Protein AF-A0A8B9QVB5-F1 (afdb_monomer)

Structure (mmCIF, N/CA/C/O backbone):
data_AF-A0A8B9QVB5-F1
#
_entry.id   AF-A0A8B9QVB5-F1
#
loop_
_atom_site.group_PDB
_atom_site.id
_atom_site.type_symbol
_atom_site.label_atom_id
_atom_site.label_alt_id
_atom_site.label_comp_id
_atom_site.label_asym_id
_atom_site.label_entity_id
_atom_site.label_seq_id
_atom_site.pdbx_PDB_ins_code
_atom_site.Cartn_x
_atom_site.Cartn_y
_atom_site.Cartn_z
_atom_site.occupancy
_atom_site.B_iso_or_equiv
_atom_site.auth_seq_id
_atom_site.auth_comp_id
_atom_site.auth_asym_id
_atom_site.auth_atom_id
_atom_site.pdbx_PDB_model_num
ATOM 1 N N . GLN A 1 1 ? -16.405 -8.572 -1.226 1.00 56.09 1 GLN A N 1
ATOM 2 C CA . GLN A 1 1 ? -15.810 -9.841 -0.743 1.00 56.09 1 GLN A CA 1
ATOM 3 C C . GLN A 1 1 ? -15.139 -10.504 -1.938 1.00 56.09 1 GLN A C 1
ATOM 5 O O . GLN A 1 1 ? -15.811 -10.657 -2.944 1.00 56.09 1 GLN A O 1
ATOM 10 N N . HIS A 1 2 ? -13.852 -10.847 -1.862 1.00 64.50 2 HIS A N 1
ATOM 11 C CA . HIS A 1 2 ? -13.110 -11.462 -2.973 1.00 64.50 2 HIS A CA 1
ATOM 12 C C . HIS A 1 2 ? -12.619 -12.854 -2.562 1.00 64.50 2 HIS A C 1
ATOM 14 O O . HIS A 1 2 ? -12.261 -13.045 -1.402 1.00 64.50 2 HIS A O 1
ATOM 20 N N . GLY A 1 3 ? -12.625 -13.819 -3.488 1.00 71.44 3 GLY A N 1
ATOM 21 C CA . GLY A 1 3 ? -11.968 -15.120 -3.301 1.00 71.44 3 GLY A CA 1
ATOM 22 C C . GLY A 1 3 ? -12.488 -15.985 -2.145 1.00 71.44 3 GLY A C 1
ATOM 23 O O . GLY A 1 3 ? -11.741 -16.817 -1.635 1.00 71.44 3 GLY A O 1
ATOM 24 N N . ARG A 1 4 ? -13.740 -15.806 -1.689 1.00 73.38 4 ARG A N 1
ATOM 25 C CA . ARG A 1 4 ? -14.297 -16.670 -0.635 1.00 73.38 4 ARG A CA 1
ATOM 26 C C . ARG A 1 4 ? -14.416 -18.101 -1.151 1.00 73.38 4 ARG A C 1
ATOM 28 O O . ARG A 1 4 ? -15.305 -18.404 -1.944 1.00 73.38 4 ARG A O 1
ATOM 35 N N . LEU A 1 5 ? -13.549 -18.978 -0.650 1.00 71.25 5 LEU A N 1
ATOM 36 C CA . LEU A 1 5 ? -13.678 -20.415 -0.847 1.00 71.25 5 LEU A CA 1
ATOM 37 C C . LEU A 1 5 ? -15.050 -20.880 -0.349 1.00 71.25 5 LEU A C 1
ATOM 39 O O . LEU A 1 5 ? -15.460 -20.565 0.774 1.00 71.25 5 LEU A O 1
ATOM 43 N N . LYS A 1 6 ? -15.743 -21.666 -1.178 1.00 76.38 6 LYS A N 1
ATOM 44 C CA . LYS A 1 6 ? -16.892 -22.460 -0.738 1.00 76.38 6 LYS A CA 1
ATOM 45 C C . LYS A 1 6 ? -16.372 -23.540 0.206 1.00 76.38 6 LYS A C 1
ATOM 47 O O . LYS A 1 6 ? -15.942 -24.603 -0.223 1.00 76.38 6 LYS A O 1
ATOM 52 N N . LEU A 1 7 ? -16.350 -23.226 1.495 1.00 75.88 7 LEU A N 1
ATOM 53 C CA . LEU A 1 7 ? -15.941 -24.157 2.538 1.00 75.88 7 LEU A CA 1
ATOM 54 C C . LEU A 1 7 ? -17.158 -24.894 3.089 1.00 75.88 7 LEU A C 1
ATOM 56 O O . LEU A 1 7 ? -18.258 -24.340 3.159 1.00 75.88 7 LEU A O 1
ATOM 60 N N . ARG A 1 8 ? -16.933 -26.138 3.526 1.00 73.50 8 ARG A N 1
ATOM 61 C CA . ARG A 1 8 ? -17.907 -26.873 4.337 1.00 73.50 8 ARG A CA 1
ATOM 62 C C . ARG A 1 8 ? -18.222 -26.078 5.613 1.00 73.50 8 ARG A C 1
ATOM 64 O O . ARG A 1 8 ? -17.371 -25.306 6.075 1.00 73.50 8 ARG A O 1
ATOM 71 N N . PRO A 1 9 ? -19.430 -26.237 6.181 1.00 78.06 9 PRO A N 1
ATOM 72 C CA . PRO A 1 9 ? -19.800 -25.545 7.404 1.00 78.06 9 PRO A CA 1
ATOM 73 C C . PRO A 1 9 ? -18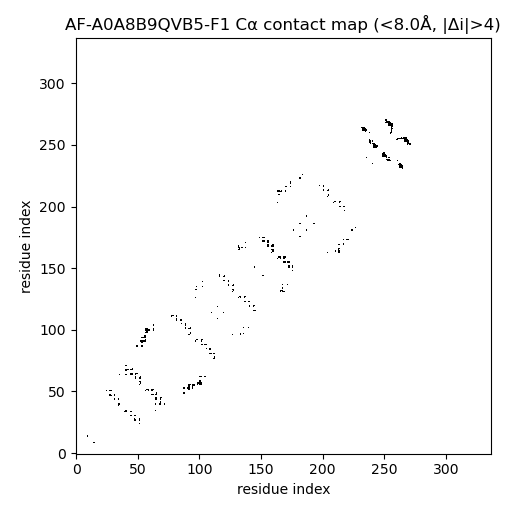.751 -25.795 8.499 1.00 78.06 9 PRO A C 1
ATOM 75 O O . PRO A 1 9 ? -18.326 -26.933 8.668 1.00 78.06 9 PRO A O 1
ATOM 78 N N . PRO A 1 10 ? -18.316 -24.756 9.230 1.00 78.31 10 PRO A N 1
ATOM 79 C CA . PRO A 1 10 ? -17.301 -24.903 10.269 1.00 78.31 10 PRO A CA 1
ATOM 80 C C . PRO A 1 10 ? -17.785 -25.830 11.391 1.00 78.31 10 PRO A C 1
ATOM 82 O O . PRO A 1 10 ? -18.970 -25.800 11.740 1.00 78.31 10 PRO A O 1
ATOM 85 N N . ASP A 1 11 ? -16.861 -26.585 11.988 1.00 85.19 11 ASP A N 1
ATOM 86 C CA . ASP A 1 11 ? -17.134 -27.451 13.143 1.00 85.19 11 ASP A CA 1
ATOM 87 C C . ASP A 1 11 ? -17.627 -26.645 14.357 1.00 85.19 11 ASP A C 1
ATOM 89 O O . ASP A 1 11 ? -17.367 -25.440 14.470 1.00 85.19 11 ASP A O 1
ATOM 93 N N . ALA A 1 12 ? -18.305 -27.311 15.299 1.00 85.75 12 ALA A N 1
ATOM 94 C CA . ALA A 1 12 ? -18.930 -26.679 16.466 1.00 85.75 12 ALA A CA 1
ATOM 95 C C . ALA A 1 12 ? -17.960 -25.794 17.276 1.00 85.75 12 ALA A C 1
ATOM 97 O O . ALA A 1 12 ? -18.307 -24.674 17.650 1.00 85.75 12 ALA A O 1
ATOM 98 N N . ALA A 1 13 ? -16.711 -26.236 17.463 1.00 85.94 13 ALA A N 1
ATOM 99 C CA . ALA A 1 13 ? -15.683 -25.455 18.152 1.00 85.94 13 ALA A CA 1
ATOM 100 C C . ALA A 1 13 ? -15.345 -24.141 17.417 1.00 85.94 13 ALA A C 1
ATOM 102 O O . ALA A 1 13 ? -15.280 -23.074 18.031 1.00 85.94 13 ALA A O 1
ATOM 103 N N . ARG A 1 14 ? -15.199 -24.187 16.084 1.00 85.62 14 ARG A N 1
ATOM 104 C CA . ARG A 1 14 ? -14.936 -22.997 15.254 1.00 85.62 14 ARG A CA 1
ATOM 105 C C . ARG A 1 14 ? -16.139 -22.054 15.216 1.00 85.62 14 ARG A C 1
ATOM 107 O O . ARG A 1 14 ? -15.945 -20.842 15.139 1.00 85.62 14 ARG A O 1
ATOM 114 N N . ARG A 1 15 ? -17.370 -22.578 15.272 1.00 86.44 15 ARG A N 1
ATOM 115 C CA . ARG A 1 15 ? -18.594 -21.763 15.403 1.00 86.44 15 ARG A CA 1
ATOM 116 C C . ARG A 1 15 ? -18.610 -21.009 16.725 1.00 86.44 15 ARG A C 1
ATOM 118 O O . ARG A 1 15 ? -18.668 -19.784 16.696 1.00 86.44 15 ARG A O 1
ATOM 125 N N . LYS A 1 16 ? -18.409 -21.712 17.843 1.00 90.25 16 LYS A N 1
ATOM 126 C CA . LYS A 1 16 ? -18.343 -21.108 19.181 1.00 90.25 16 LYS A CA 1
ATOM 127 C C . LYS A 1 16 ? -17.262 -20.023 19.271 1.00 90.25 16 LYS A C 1
ATOM 129 O O . LYS A 1 16 ? -17.504 -18.945 19.804 1.00 90.25 16 LYS A O 1
ATOM 134 N N . GLN A 1 17 ? -16.084 -20.258 18.683 1.00 88.38 17 GLN A N 1
ATOM 135 C CA . GLN A 1 17 ? -15.014 -19.253 18.633 1.00 88.38 17 GLN A CA 1
ATOM 136 C C . GLN A 1 17 ? -15.412 -18.009 17.817 1.00 88.38 17 GLN A C 1
ATOM 138 O O . GLN A 1 17 ? -15.117 -16.881 18.216 1.00 88.38 17 GLN A O 1
ATOM 143 N N . ARG A 1 18 ? -16.082 -18.192 16.671 1.00 88.75 18 ARG A N 1
ATOM 144 C CA . ARG A 1 18 ? -16.580 -17.080 15.842 1.00 88.75 18 ARG A CA 1
ATOM 145 C C . ARG A 1 18 ? -17.676 -16.291 16.551 1.00 88.75 18 ARG A C 1
ATOM 147 O O . ARG A 1 18 ? -17.669 -15.068 16.462 1.00 88.75 18 ARG A O 1
ATOM 154 N N . GLU A 1 19 ? -18.577 -16.971 17.251 1.00 91.81 19 GLU A N 1
ATOM 155 C CA . GLU A 1 19 ? -19.643 -16.356 18.045 1.00 91.81 19 GLU A CA 1
ATOM 156 C C . GLU A 1 19 ? -19.076 -15.523 19.192 1.00 91.81 19 GLU A C 1
ATOM 158 O O . GLU A 1 19 ? -19.460 -14.366 19.343 1.00 91.81 19 GLU A O 1
ATOM 163 N N . GLU A 1 20 ? -18.095 -16.044 19.933 1.00 91.12 20 GLU A N 1
ATOM 164 C CA . GLU A 1 20 ? -17.443 -15.284 21.003 1.00 91.12 20 GLU A CA 1
ATOM 165 C C . GLU A 1 20 ? -16.678 -14.070 20.451 1.00 91.12 20 GLU A 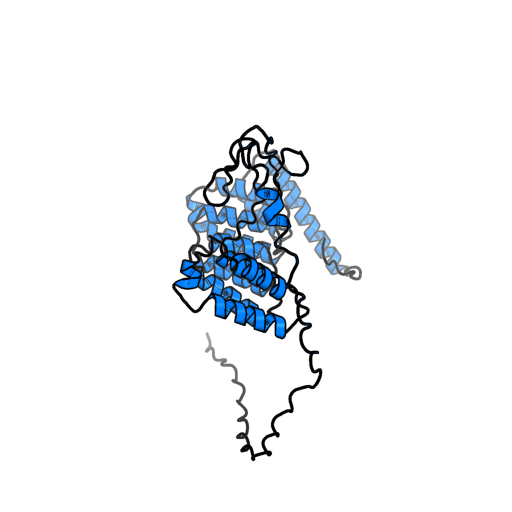C 1
ATOM 167 O O . GLU A 1 20 ? -16.775 -12.969 20.997 1.00 91.12 20 GLU A O 1
ATOM 172 N N . LYS A 1 21 ? -15.978 -14.221 19.315 1.00 89.62 21 LYS A N 1
ATOM 173 C CA . LYS A 1 21 ? -15.316 -13.091 18.642 1.00 89.62 21 LYS A CA 1
ATOM 174 C C . LYS A 1 21 ? -16.331 -12.036 18.187 1.00 89.62 21 LYS A C 1
ATOM 176 O O . LYS A 1 21 ? -16.088 -10.843 18.353 1.00 89.62 21 LYS A O 1
ATOM 181 N N . LEU A 1 22 ? -17.476 -12.465 17.652 1.00 92.06 22 LEU A N 1
ATOM 182 C CA . LEU A 1 22 ? -18.563 -11.578 17.239 1.00 92.06 22 LEU A CA 1
ATOM 183 C C . LEU A 1 22 ? -19.204 -10.869 18.436 1.00 92.06 22 LEU A C 1
ATOM 185 O O . LEU A 1 22 ? -19.503 -9.681 18.341 1.00 92.06 22 LEU A O 1
ATOM 189 N N . ARG A 1 23 ? -19.388 -11.564 19.563 1.00 94.06 23 ARG A N 1
ATOM 190 C CA . ARG A 1 23 ? -19.907 -10.982 20.805 1.00 94.06 23 ARG A CA 1
ATOM 191 C C . ARG A 1 23 ? -18.992 -9.863 21.293 1.00 94.06 23 ARG A C 1
ATOM 193 O O . ARG A 1 23 ? -19.464 -8.748 21.487 1.00 94.06 23 ARG A O 1
ATOM 200 N N . ARG A 1 24 ? -17.685 -10.128 21.404 1.00 91.94 24 ARG A N 1
ATOM 201 C CA . ARG A 1 24 ? -16.685 -9.117 21.798 1.00 91.94 24 ARG A CA 1
ATOM 202 C C . ARG A 1 24 ? -16.663 -7.931 20.840 1.00 91.94 24 ARG A C 1
ATOM 204 O O . ARG A 1 24 ? -16.680 -6.793 21.290 1.00 91.94 24 ARG A O 1
ATOM 211 N N . TYR A 1 25 ? -16.698 -8.193 19.533 1.00 93.88 25 TYR A N 1
ATOM 212 C CA . TYR A 1 25 ? -16.761 -7.145 18.514 1.00 93.88 25 TYR A CA 1
ATOM 213 C C . TYR A 1 25 ? -18.003 -6.257 18.676 1.00 93.88 25 TYR A C 1
ATOM 215 O O . TYR A 1 25 ? -17.896 -5.036 18.627 1.00 93.88 25 TYR A O 1
ATOM 223 N N . ARG A 1 26 ? -19.184 -6.856 18.888 1.00 94.69 26 ARG A N 1
ATOM 224 C CA . ARG A 1 26 ? -20.443 -6.118 19.076 1.00 94.69 26 ARG A CA 1
ATOM 225 C C . ARG A 1 26 ? -20.410 -5.244 20.323 1.00 94.69 26 ARG A C 1
ATOM 227 O O . ARG A 1 26 ? -20.809 -4.090 20.238 1.00 94.69 26 ARG A O 1
ATOM 234 N N . VAL A 1 27 ? -19.912 -5.782 21.437 1.00 95.88 27 VAL A N 1
ATOM 235 C CA . VAL A 1 27 ? -19.758 -5.025 22.687 1.00 95.88 27 VAL A CA 1
ATOM 236 C C . VAL A 1 27 ? -18.804 -3.850 22.475 1.00 95.88 27 VAL A C 1
ATOM 238 O O . VAL A 1 27 ? -19.196 -2.718 22.722 1.00 95.88 27 VAL A O 1
ATOM 241 N N . ALA A 1 28 ? -17.612 -4.086 21.918 1.00 95.50 28 ALA A N 1
ATOM 242 C CA . ALA A 1 28 ? -16.637 -3.025 21.662 1.00 95.50 28 ALA A CA 1
ATOM 243 C C . ALA A 1 28 ? -17.194 -1.925 20.741 1.00 95.50 28 ALA A C 1
ATOM 245 O O . ALA A 1 28 ? -17.046 -0.741 21.028 1.00 95.50 28 ALA A O 1
ATOM 246 N N . MET A 1 29 ? -17.883 -2.301 19.658 1.00 96.00 29 MET A N 1
ATOM 247 C CA . MET A 1 29 ? -18.512 -1.336 18.753 1.00 96.00 29 MET A CA 1
ATOM 248 C C . MET A 1 29 ? -19.632 -0.537 19.425 1.00 96.00 29 MET A C 1
ATOM 250 O O . MET A 1 29 ? -19.724 0.665 19.190 1.00 96.00 29 MET A O 1
ATOM 254 N N . ALA A 1 30 ? -20.467 -1.174 20.251 1.00 95.88 30 ALA A N 1
ATOM 255 C CA . ALA A 1 30 ? -21.523 -0.484 20.988 1.00 95.88 30 ALA A CA 1
ATOM 256 C C . ALA A 1 30 ? -20.933 0.543 21.966 1.00 95.88 30 ALA A C 1
ATOM 258 O O . ALA A 1 30 ? -21.335 1.704 21.938 1.00 95.88 30 ALA A O 1
ATOM 259 N N . THR A 1 31 ? -19.916 0.149 22.739 1.00 96.38 31 THR A N 1
ATOM 260 C CA . THR A 1 31 ? -19.204 1.050 23.657 1.00 96.38 31 THR A CA 1
ATOM 261 C C . THR A 1 31 ? -18.554 2.221 22.917 1.00 96.38 31 THR A C 1
ATOM 263 O O . THR A 1 31 ? -18.667 3.361 23.355 1.00 96.38 31 THR A O 1
ATOM 266 N N . LEU A 1 32 ? -17.923 1.977 21.762 1.00 96.62 32 LEU A N 1
ATOM 267 C CA . LEU A 1 32 ? -17.318 3.037 20.943 1.00 96.62 32 LEU A CA 1
ATOM 268 C C . LEU A 1 32 ? -18.347 4.043 20.410 1.00 96.62 32 LEU A C 1
ATOM 270 O O . LEU A 1 32 ? -18.060 5.238 20.343 1.00 96.62 32 LEU A O 1
ATOM 274 N N . ILE A 1 33 ? -19.530 3.577 20.004 1.00 94.81 33 ILE A N 1
ATOM 275 C CA . ILE A 1 33 ? -20.614 4.447 19.524 1.00 94.81 33 ILE A CA 1
ATOM 276 C C . ILE A 1 33 ? -21.161 5.302 20.669 1.00 94.81 33 ILE A C 1
ATOM 278 O O . ILE A 1 33 ? -21.368 6.500 20.477 1.00 94.81 33 ILE A O 1
ATOM 282 N N . ASP A 1 34 ? -21.351 4.708 21.844 1.00 96.00 34 ASP A N 1
ATOM 283 C CA . ASP A 1 34 ? -21.839 5.407 23.030 1.00 96.00 34 ASP A CA 1
ATOM 284 C C . ASP A 1 34 ? -20.843 6.470 23.523 1.00 96.00 34 ASP A C 1
ATOM 286 O O . ASP A 1 34 ? -21.195 7.647 23.623 1.00 96.00 34 ASP A O 1
ATOM 290 N N . LYS A 1 35 ? -19.562 6.107 23.693 1.00 95.31 35 LYS A N 1
ATOM 291 C CA . LYS A 1 35 ? -18.491 7.063 24.028 1.00 95.31 35 LYS A CA 1
ATOM 292 C C . LYS A 1 35 ? -18.398 8.203 23.019 1.00 95.31 35 LYS A C 1
ATOM 294 O O . LYS A 1 35 ? -18.297 9.367 23.401 1.00 95.31 35 LYS A O 1
ATOM 299 N N . ARG A 1 36 ? -18.509 7.899 21.718 1.00 94.00 36 ARG A N 1
ATOM 300 C CA . ARG A 1 36 ? -18.561 8.927 20.666 1.00 94.00 36 ARG A CA 1
ATOM 301 C C . ARG A 1 36 ? -19.741 9.882 20.865 1.00 94.00 36 ARG A C 1
ATOM 303 O O . ARG A 1 36 ? -19.563 11.076 20.641 1.00 94.00 36 ARG A O 1
ATOM 310 N N . GLY A 1 37 ? -20.918 9.369 21.226 1.00 92.69 37 GLY A N 1
ATOM 311 C CA . GLY A 1 37 ? -22.115 10.172 21.497 1.00 92.69 37 GLY A CA 1
ATOM 312 C C . GLY A 1 37 ? -21.954 11.091 22.708 1.00 92.69 37 GLY A C 1
ATOM 313 O O . GLY A 1 37 ? -22.422 12.224 22.674 1.00 92.69 37 GLY A O 1
ATOM 314 N N . ARG A 1 38 ? -21.223 10.631 23.730 1.00 94.62 38 ARG A N 1
ATOM 315 C CA . ARG A 1 38 ? -20.884 11.403 24.937 1.00 94.62 38 ARG A CA 1
ATOM 316 C C . ARG A 1 38 ? -19.683 12.344 24.771 1.00 94.62 38 ARG A C 1
ATOM 318 O O . ARG A 1 38 ? -19.439 13.175 25.635 1.00 94.62 38 ARG A O 1
ATOM 325 N N . GLY A 1 39 ? -18.941 12.239 23.667 1.00 91.88 39 GLY A N 1
ATOM 326 C CA . GLY A 1 39 ? -17.725 13.025 23.431 1.00 91.88 39 GLY A CA 1
ATOM 327 C C . GLY A 1 39 ? -16.502 12.546 24.225 1.00 91.88 39 GLY A C 1
ATOM 328 O O . GLY A 1 39 ? -15.501 13.254 24.278 1.00 91.88 39 GLY A O 1
ATOM 329 N N . GLU A 1 40 ? -16.561 11.350 24.811 1.00 93.38 40 GLU A N 1
ATOM 330 C CA . GLU A 1 40 ? -15.481 10.759 25.605 1.00 93.38 40 GLU A CA 1
ATOM 331 C C . GLU A 1 40 ? -14.420 10.146 24.681 1.00 93.38 40 GLU A C 1
ATOM 333 O O . GLU A 1 40 ? -14.664 9.145 24.003 1.00 93.38 40 GLU A O 1
ATOM 338 N N . LEU A 1 41 ? -13.240 10.766 24.629 1.00 91.00 41 LEU A N 1
ATOM 339 C CA . LEU A 1 41 ? -12.114 10.359 23.785 1.00 91.00 41 LEU A CA 1
ATOM 340 C C . LEU A 1 41 ? -10.868 10.122 24.648 1.00 91.00 41 LEU A C 1
ATOM 342 O O . LEU A 1 41 ? -9.930 10.912 24.647 1.00 91.00 41 LEU A O 1
ATOM 346 N N . ASP A 1 42 ? -10.897 9.039 25.416 1.00 89.12 42 ASP A N 1
ATOM 347 C CA . ASP A 1 42 ? -9.851 8.641 26.360 1.00 89.12 42 ASP A CA 1
ATOM 348 C C . ASP A 1 42 ? -8.981 7.484 25.829 1.00 89.12 42 ASP A C 1
ATOM 350 O O . ASP A 1 42 ? -9.153 6.992 24.709 1.00 89.12 42 ASP A O 1
ATOM 354 N N . ALA A 1 43 ? -8.027 7.029 26.648 1.00 90.00 43 ALA A N 1
ATOM 355 C CA . ALA A 1 43 ? -7.152 5.903 26.320 1.00 90.00 43 ALA A CA 1
ATOM 356 C C . ALA A 1 43 ? -7.931 4.605 26.021 1.00 90.00 43 ALA A C 1
ATOM 358 O O . ALA A 1 43 ? -7.500 3.799 25.197 1.00 90.00 43 ALA A O 1
ATOM 359 N N . GLU A 1 44 ? -9.113 4.419 26.618 1.00 94.00 44 GLU A N 1
ATOM 360 C CA . GLU A 1 44 ? -9.964 3.257 26.352 1.00 94.00 44 GLU A CA 1
ATOM 361 C C . GLU A 1 44 ? -10.458 3.240 24.895 1.00 94.00 44 GLU A C 1
ATOM 363 O O . GLU A 1 44 ? -10.542 2.176 24.281 1.00 94.00 44 GLU A O 1
ATOM 368 N N . VAL A 1 45 ? -10.716 4.406 24.287 1.00 95.88 45 VAL A N 1
ATOM 369 C CA . VAL A 1 45 ? -11.060 4.495 22.856 1.00 95.88 45 VAL A CA 1
ATOM 370 C C . VAL A 1 45 ? -9.915 3.982 21.982 1.00 95.88 45 VAL A C 1
ATOM 372 O O . VAL A 1 45 ? -10.163 3.292 20.987 1.00 95.88 45 VAL A O 1
ATOM 375 N N . VAL A 1 46 ? -8.660 4.265 22.340 1.00 94.88 46 VAL A N 1
ATOM 376 C CA . VAL A 1 46 ? -7.486 3.744 21.623 1.00 94.88 46 VAL A CA 1
ATOM 377 C C . VAL A 1 46 ? -7.441 2.216 21.738 1.00 94.88 46 VAL A C 1
ATOM 379 O O . VAL A 1 46 ? -7.323 1.534 20.720 1.00 94.88 46 VAL A O 1
ATOM 382 N N . GLU A 1 47 ? -7.647 1.651 22.923 1.00 95.25 47 GLU A N 1
ATOM 383 C CA . GLU A 1 47 ? -7.659 0.193 23.115 1.00 95.25 47 GLU A CA 1
ATOM 384 C C . GLU A 1 47 ? -8.809 -0.500 22.362 1.00 95.25 47 GLU A C 1
ATOM 386 O O . GLU A 1 47 ? -8.598 -1.447 21.595 1.00 95.25 47 GLU A O 1
ATOM 391 N N . LEU A 1 48 ? -10.037 0.009 22.501 1.00 96.81 48 LEU A N 1
ATOM 392 C CA . LEU A 1 48 ? -11.226 -0.559 21.860 1.00 96.81 48 LEU A CA 1
ATOM 393 C C . LEU A 1 48 ? -11.149 -0.477 20.332 1.00 96.81 48 LEU A C 1
ATOM 395 O O . LEU A 1 48 ? -11.457 -1.453 19.639 1.00 96.81 48 LEU A O 1
ATOM 399 N N . THR A 1 49 ? -10.717 0.666 19.784 1.00 97.94 49 THR A N 1
ATOM 400 C CA . THR A 1 49 ? -10.495 0.788 18.334 1.00 97.94 49 THR A CA 1
ATOM 401 C C . THR A 1 49 ? -9.388 -0.150 17.866 1.00 97.94 49 THR A C 1
ATOM 403 O O . THR A 1 49 ? -9.542 -0.766 16.813 1.00 97.94 49 THR A O 1
ATOM 406 N N . GLY A 1 50 ? -8.324 -0.324 18.658 1.00 97.06 50 GLY A N 1
ATOM 407 C CA . GLY A 1 50 ? -7.242 -1.270 18.391 1.00 97.06 50 GLY A CA 1
ATOM 408 C C . GLY A 1 50 ? -7.747 -2.704 18.234 1.00 97.06 50 GLY A C 1
ATOM 409 O O . GLY A 1 50 ? -7.484 -3.351 17.218 1.00 97.06 50 GLY A O 1
ATOM 410 N N . ALA A 1 51 ? -8.557 -3.176 19.185 1.00 95.75 51 ALA A N 1
ATOM 411 C CA . ALA A 1 51 ? -9.142 -4.516 19.155 1.00 95.75 51 ALA A CA 1
ATOM 412 C C . ALA A 1 51 ? -10.058 -4.745 17.937 1.00 95.75 51 ALA A C 1
ATOM 414 O O . ALA A 1 51 ? -10.026 -5.813 17.315 1.00 95.75 51 ALA A O 1
ATOM 415 N N . VAL A 1 52 ? -10.866 -3.743 17.574 1.00 96.81 52 VAL A N 1
ATOM 416 C CA . VAL A 1 52 ? -11.758 -3.811 16.406 1.00 96.81 52 VAL A CA 1
ATOM 417 C C . VAL A 1 52 ? -10.960 -3.854 15.102 1.00 96.81 52 VAL A C 1
ATOM 419 O O . VAL A 1 52 ? -11.200 -4.720 14.258 1.00 96.81 52 VAL A O 1
ATOM 422 N N . LEU A 1 53 ? -9.993 -2.952 14.942 1.00 98.00 53 LEU A N 1
ATOM 423 C CA . LEU A 1 53 ? -9.221 -2.783 13.710 1.00 98.00 53 LEU A CA 1
ATOM 424 C C . LEU A 1 53 ? -8.233 -3.927 13.466 1.00 98.00 53 LEU A C 1
ATOM 426 O O . LEU A 1 53 ? -8.087 -4.366 12.327 1.00 98.00 53 LEU A O 1
ATOM 430 N N . ALA A 1 54 ? -7.647 -4.493 14.525 1.00 95.88 54 ALA A N 1
ATOM 431 C CA . ALA A 1 54 ? -6.830 -5.703 14.427 1.00 95.88 54 ALA A CA 1
ATOM 432 C C . ALA A 1 54 ? -7.631 -6.909 13.897 1.00 95.88 54 ALA A C 1
ATOM 434 O O . ALA A 1 54 ? -7.066 -7.832 13.313 1.00 95.88 54 ALA A O 1
ATOM 435 N N . ALA A 1 55 ? -8.957 -6.923 14.084 1.00 93.25 55 ALA A N 1
ATOM 436 C CA . ALA A 1 55 ? -9.831 -7.946 13.517 1.00 93.25 55 ALA A CA 1
ATOM 437 C C . ALA A 1 55 ? -10.373 -7.574 12.128 1.00 93.25 55 ALA A C 1
ATOM 439 O O . ALA A 1 55 ? -10.556 -8.466 11.296 1.00 93.25 55 ALA A O 1
ATOM 440 N N . ASN A 1 56 ? -10.672 -6.295 11.898 1.00 95.19 56 ASN A N 1
ATOM 441 C CA . ASN A 1 56 ? -11.182 -5.773 10.639 1.00 95.19 56 ASN A CA 1
ATOM 442 C C . ASN A 1 56 ? -10.670 -4.339 10.400 1.00 95.19 56 ASN A C 1
ATOM 444 O O . ASN A 1 56 ? -11.286 -3.383 10.882 1.00 95.19 56 ASN A O 1
ATOM 448 N N . PRO A 1 57 ? -9.598 -4.160 9.614 1.00 97.25 57 PRO A N 1
ATOM 449 C CA . PRO A 1 57 ? -9.030 -2.840 9.365 1.00 97.25 57 PRO A CA 1
ATOM 450 C C . PRO A 1 57 ? -9.879 -1.981 8.415 1.00 97.25 57 PRO A C 1
ATOM 452 O O . PRO A 1 57 ? -9.559 -0.818 8.205 1.00 97.25 57 PRO A O 1
ATOM 455 N N . ASP A 1 58 ? -10.985 -2.489 7.863 1.00 96.56 58 ASP A N 1
ATOM 456 C CA . ASP A 1 58 ? -11.856 -1.713 6.968 1.00 96.56 58 ASP A CA 1
ATOM 457 C C . ASP A 1 58 ? -12.970 -0.949 7.708 1.00 96.56 58 ASP A C 1
ATOM 459 O O . ASP A 1 58 ? -13.833 -0.327 7.086 1.00 96.56 58 ASP A O 1
ATOM 463 N N . VAL A 1 59 ? -12.959 -0.944 9.047 1.00 96.75 59 VAL A N 1
ATOM 464 C CA . VAL A 1 59 ? -13.908 -0.160 9.853 1.00 96.75 59 VAL A CA 1
ATOM 465 C C . VAL A 1 59 ? -13.454 1.303 9.931 1.00 96.75 59 VAL A C 1
ATOM 467 O O . VAL A 1 59 ? -12.799 1.729 10.882 1.00 96.75 59 VAL A O 1
ATOM 470 N N . GLY A 1 60 ? -13.834 2.102 8.929 1.00 95.88 6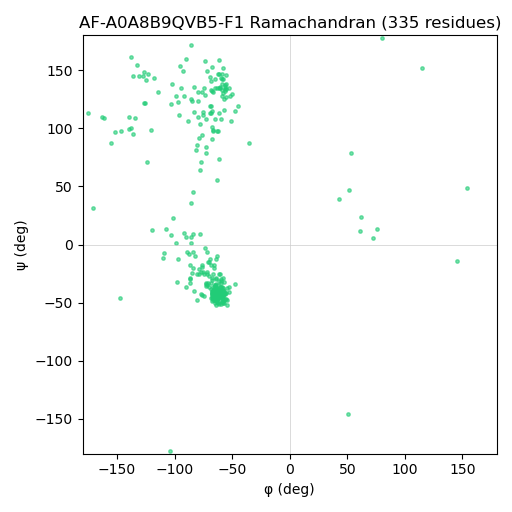0 GLY A N 1
ATOM 471 C CA . GLY A 1 60 ? -13.436 3.515 8.811 1.00 95.88 60 GLY A CA 1
ATOM 472 C C . GLY A 1 60 ? -13.761 4.381 10.037 1.00 95.88 60 GLY A C 1
ATOM 473 O O . GLY A 1 60 ? -12.950 5.215 10.438 1.00 95.88 60 GLY A O 1
ATOM 474 N N . THR A 1 61 ? -14.904 4.154 10.693 1.00 95.06 61 THR A N 1
ATOM 475 C CA . THR A 1 61 ? -15.287 4.890 11.911 1.00 95.06 61 THR A CA 1
ATOM 476 C C . THR A 1 61 ? -14.285 4.693 13.048 1.00 95.06 61 THR A C 1
ATOM 478 O O . THR A 1 61 ? -13.976 5.653 13.750 1.00 95.06 61 THR A O 1
ATOM 481 N N . CYS A 1 62 ? -13.733 3.487 13.207 1.00 97.56 62 CYS A N 1
ATOM 482 C CA . CYS A 1 62 ? -12.741 3.206 14.245 1.00 97.56 62 CYS A CA 1
ATOM 483 C C . CYS A 1 62 ? -11.421 3.922 13.970 1.00 97.56 62 CYS A C 1
ATOM 485 O O . CYS A 1 62 ? -10.843 4.471 14.900 1.00 97.56 62 CYS A O 1
ATOM 487 N N . TRP A 1 63 ? -10.982 4.008 12.709 1.00 98.00 63 TRP A N 1
ATOM 488 C CA . TRP A 1 63 ? -9.815 4.820 12.354 1.00 98.00 63 TRP A CA 1
ATOM 489 C C . TRP A 1 63 ? -10.018 6.301 12.686 1.00 98.00 63 TRP A C 1
ATOM 491 O O . TRP A 1 63 ? -9.112 6.944 13.207 1.00 98.00 63 TRP A O 1
ATOM 501 N N . ASN A 1 64 ? -11.211 6.844 12.422 1.00 96.31 64 ASN A N 1
ATOM 502 C CA . ASN A 1 64 ? -11.530 8.235 12.753 1.00 96.31 64 ASN A CA 1
ATOM 503 C C . ASN A 1 64 ? -11.510 8.478 14.270 1.00 96.31 64 ASN A C 1
ATOM 505 O O . ASN A 1 64 ? -10.922 9.457 14.720 1.00 96.31 64 ASN A O 1
ATOM 509 N N . LEU A 1 65 ? -12.137 7.595 15.055 1.00 96.44 65 LEU A N 1
ATOM 510 C CA . LEU A 1 65 ? -12.147 7.698 16.518 1.00 96.44 65 LEU A CA 1
ATOM 511 C C . LEU A 1 65 ? -10.744 7.562 17.104 1.00 96.44 65 LEU A C 1
ATOM 513 O O . LEU A 1 65 ? -10.372 8.357 17.960 1.00 96.44 65 LEU A O 1
ATOM 517 N N . ARG A 1 66 ? -9.956 6.610 16.592 1.00 96.62 66 ARG A N 1
ATOM 518 C CA . ARG A 1 66 ? -8.572 6.404 17.012 1.00 96.62 66 ARG A CA 1
ATOM 519 C C . ARG A 1 66 ? -7.738 7.662 16.800 1.00 96.62 66 ARG A C 1
ATOM 521 O O . ARG A 1 66 ? -7.080 8.089 17.734 1.00 96.62 66 ARG A O 1
ATOM 528 N N . ARG A 1 67 ? -7.810 8.293 15.620 1.00 95.00 67 ARG A N 1
ATOM 529 C CA . ARG A 1 67 ? -7.091 9.554 15.357 1.00 95.00 67 ARG A CA 1
ATOM 530 C C . ARG A 1 67 ? -7.468 10.655 16.338 1.00 95.00 67 ARG A C 1
ATOM 532 O O . ARG A 1 67 ? -6.579 11.231 16.944 1.00 95.00 67 ARG A O 1
ATOM 539 N N . ARG A 1 68 ? -8.768 10.878 16.551 1.00 94.25 68 ARG A N 1
ATOM 540 C CA . ARG A 1 68 ? -9.245 11.904 17.493 1.00 94.25 68 ARG A CA 1
ATOM 541 C C . ARG A 1 68 ? -8.768 11.645 18.923 1.00 94.25 68 ARG A C 1
ATOM 543 O O . ARG A 1 68 ? -8.403 12.586 19.610 1.00 94.25 68 ARG A O 1
ATOM 550 N N . ALA A 1 69 ? -8.769 10.388 19.369 1.00 93.81 69 ALA A N 1
ATOM 551 C CA . ALA A 1 69 ? -8.265 10.029 20.693 1.00 93.81 69 ALA A CA 1
ATOM 552 C C . ALA A 1 69 ? -6.741 10.226 20.798 1.00 93.81 69 ALA A C 1
ATOM 554 O O . ALA A 1 69 ? -6.268 10.787 21.778 1.00 93.81 69 ALA A O 1
ATOM 555 N N . LEU A 1 70 ? -5.977 9.834 19.772 1.00 92.56 70 LEU A N 1
ATOM 556 C CA . LEU A 1 70 ? -4.523 10.024 19.726 1.00 92.56 70 LEU A CA 1
ATOM 557 C C . LEU A 1 70 ? -4.118 11.507 19.680 1.00 92.56 70 LEU A C 1
ATOM 559 O O . LEU A 1 70 ? -3.142 11.890 20.314 1.00 92.56 70 LEU A O 1
ATOM 563 N N . GLU A 1 71 ? -4.873 12.354 18.976 1.00 91.12 71 GLU A N 1
ATOM 564 C CA . GLU A 1 71 ? -4.641 13.807 18.940 1.00 91.12 71 GLU A CA 1
ATOM 565 C C . GLU A 1 71 ? -4.735 14.446 20.333 1.00 91.12 71 GLU A C 1
ATOM 567 O O . GLU A 1 71 ? -3.986 15.376 20.629 1.00 91.12 71 GLU A O 1
ATOM 572 N N . LEU A 1 72 ? -5.598 13.922 21.210 1.00 89.88 72 LEU A N 1
ATOM 573 C CA . LEU A 1 72 ? -5.762 14.422 22.578 1.00 89.88 72 LEU A CA 1
ATOM 574 C C . LEU A 1 72 ? -4.634 14.005 23.529 1.00 89.88 72 LEU A C 1
ATOM 576 O O . LEU A 1 72 ? -4.474 14.634 24.572 1.00 89.88 72 LEU A O 1
ATOM 580 N N . LEU A 1 73 ? -3.834 12.989 23.182 1.00 83.31 73 LEU A N 1
ATOM 581 C CA . LEU A 1 73 ? -2.689 12.566 24.001 1.00 83.31 73 LEU A CA 1
ATOM 582 C C . LEU A 1 73 ? -1.530 13.582 23.976 1.00 83.31 73 LEU A C 1
ATOM 584 O O . LEU A 1 73 ? -0.657 13.527 24.839 1.00 83.31 73 LEU A O 1
ATOM 588 N N . GLY A 1 74 ? -1.535 14.531 23.033 1.00 77.88 74 GLY A N 1
ATOM 589 C CA . GLY A 1 74 ? -0.586 15.646 22.992 1.00 77.88 74 GLY A CA 1
ATOM 590 C C . GLY A 1 74 ? 0.796 15.316 22.411 1.00 77.88 74 GLY A C 1
ATOM 591 O O . GLY A 1 74 ? 1.085 14.195 21.997 1.00 77.88 74 GLY A O 1
ATOM 592 N N . GLY A 1 75 ? 1.648 16.347 22.339 1.00 71.56 75 GLY A N 1
ATOM 593 C CA . GLY A 1 75 ? 2.932 16.354 21.619 1.00 71.56 75 GLY A CA 1
ATOM 594 C C . GLY A 1 75 ? 3.958 15.323 22.097 1.00 71.56 75 GLY A C 1
ATOM 595 O O . GLY A 1 75 ? 4.547 14.629 21.272 1.00 71.56 75 GLY A O 1
ATOM 596 N N . ASP A 1 76 ? 4.133 15.172 23.411 1.00 78.88 76 ASP A N 1
ATOM 597 C CA . ASP A 1 76 ? 5.165 14.288 23.978 1.00 78.88 76 ASP A CA 1
ATOM 598 C C . ASP A 1 76 ? 4.882 12.806 23.700 1.00 78.88 76 ASP A C 1
ATOM 600 O O . ASP A 1 76 ? 5.803 12.011 23.497 1.00 78.88 76 ASP A O 1
ATOM 604 N N . TRP A 1 77 ? 3.599 12.434 23.606 1.00 84.69 77 TRP A N 1
ATOM 605 C CA . TRP A 1 77 ? 3.210 11.080 23.224 1.00 84.69 77 TRP A CA 1
ATOM 606 C C . TRP A 1 77 ? 3.638 10.754 21.791 1.00 84.69 77 TRP A C 1
ATOM 608 O O . TRP A 1 77 ? 4.031 9.622 21.532 1.00 84.69 77 TRP A O 1
ATOM 618 N N . TRP A 1 78 ? 3.627 11.717 20.861 1.00 85.56 78 TRP A N 1
ATOM 619 C CA . TRP A 1 78 ? 3.969 11.460 19.456 1.00 85.56 78 TRP A CA 1
ATOM 620 C C . TRP A 1 78 ? 5.405 10.967 19.272 1.00 85.56 78 TRP A C 1
ATOM 622 O O . TRP A 1 78 ? 5.644 10.094 18.440 1.00 85.56 78 TRP A O 1
ATOM 632 N N . VAL A 1 79 ? 6.353 11.445 20.080 1.00 83.44 79 VAL A N 1
ATOM 633 C CA . VAL A 1 79 ? 7.756 11.011 19.986 1.00 83.44 79 VAL A CA 1
ATOM 634 C C . VAL A 1 79 ? 7.901 9.530 20.358 1.00 83.44 79 VAL A C 1
ATOM 636 O O . VAL A 1 79 ? 8.549 8.769 19.640 1.00 83.44 79 VAL A O 1
ATOM 639 N N . ALA A 1 80 ? 7.264 9.098 21.450 1.00 86.56 80 ALA A N 1
ATOM 640 C CA . ALA A 1 80 ? 7.365 7.722 21.946 1.00 86.56 80 ALA A CA 1
ATOM 641 C C . ALA A 1 80 ? 6.352 6.754 21.300 1.00 86.56 80 ALA A C 1
ATOM 643 O O . ALA A 1 80 ? 6.612 5.556 21.178 1.00 86.56 80 ALA A O 1
ATOM 644 N N . GLY A 1 81 ? 5.190 7.259 20.891 1.00 89.88 81 GLY A N 1
ATOM 645 C CA . GLY A 1 81 ? 4.033 6.483 20.452 1.00 89.88 81 GLY A CA 1
ATOM 646 C C . GLY A 1 81 ? 4.041 6.117 18.971 1.00 89.88 81 GLY A C 1
ATOM 647 O O . GLY A 1 81 ? 3.528 5.056 18.609 1.00 89.88 81 GLY A O 1
ATOM 648 N N . VAL A 1 82 ? 4.665 6.929 18.104 1.00 91.19 82 VAL A N 1
ATOM 649 C CA . VAL A 1 82 ? 4.701 6.678 16.649 1.00 91.19 82 VAL A CA 1
ATOM 650 C C . VAL A 1 82 ? 5.234 5.286 16.291 1.00 91.19 82 VAL A C 1
ATOM 652 O O . VAL A 1 82 ? 4.579 4.609 15.495 1.00 91.19 82 VAL A O 1
ATOM 655 N N . PRO A 1 83 ? 6.361 4.796 16.849 1.00 90.88 83 PRO A N 1
ATOM 656 C CA . PRO A 1 83 ? 6.846 3.453 16.534 1.00 90.88 83 PRO A CA 1
ATOM 657 C C . PRO A 1 83 ? 5.819 2.357 16.852 1.00 90.88 83 PRO A C 1
ATOM 659 O O . PRO A 1 83 ? 5.596 1.463 16.030 1.00 90.88 83 PRO A O 1
ATOM 662 N N . GLY A 1 84 ? 5.153 2.455 18.007 1.00 93.38 84 GLY A N 1
ATOM 663 C CA . GLY A 1 84 ? 4.103 1.521 18.419 1.00 93.38 84 GLY A CA 1
ATOM 664 C C . GLY A 1 84 ? 2.880 1.586 17.506 1.00 93.38 84 GLY A C 1
ATOM 665 O O . GLY A 1 84 ? 2.366 0.555 17.071 1.00 93.38 84 GLY A O 1
ATOM 666 N N . GLU A 1 85 ? 2.462 2.793 17.131 1.00 95.25 85 GLU A N 1
ATOM 667 C CA . GLU A 1 85 ? 1.320 2.996 16.244 1.00 95.25 85 GLU A CA 1
ATOM 668 C C . GLU A 1 85 ? 1.599 2.492 14.818 1.00 95.25 85 GLU A C 1
ATOM 670 O O . GLU A 1 85 ? 0.763 1.822 14.210 1.00 95.25 85 GLU A O 1
ATOM 675 N N . LEU A 1 86 ? 2.802 2.722 14.283 1.00 94.06 86 LEU A N 1
ATOM 676 C CA . LEU A 1 86 ? 3.211 2.182 12.984 1.00 94.06 86 LEU A CA 1
ATOM 677 C C . LEU A 1 86 ? 3.291 0.651 12.995 1.00 94.06 86 LEU A C 1
ATOM 679 O O . LEU A 1 86 ? 2.950 0.025 11.984 1.00 94.06 86 LEU A O 1
ATOM 683 N N . ALA A 1 87 ? 3.722 0.046 14.107 1.00 94.69 87 ALA A N 1
ATOM 684 C CA . ALA A 1 87 ? 3.717 -1.404 14.283 1.00 94.69 87 ALA A CA 1
ATOM 685 C C . ALA A 1 87 ? 2.284 -1.958 14.311 1.00 94.69 87 ALA A C 1
ATOM 687 O O . ALA A 1 87 ? 1.989 -2.933 13.615 1.00 94.69 87 ALA A O 1
ATOM 688 N N . PHE A 1 88 ? 1.372 -1.292 15.026 1.00 97.38 88 PHE A N 1
ATOM 689 C CA . PHE A 1 88 ? -0.052 -1.629 15.045 1.00 97.38 88 PHE A CA 1
ATOM 690 C C . PHE A 1 88 ? -0.677 -1.585 13.640 1.00 97.38 88 PHE A C 1
ATOM 692 O O . PHE A 1 88 ? -1.333 -2.542 13.213 1.00 97.38 88 PHE A O 1
ATOM 699 N N . VAL A 1 89 ? -0.417 -0.521 12.873 1.00 97.00 89 VAL A N 1
ATOM 700 C CA . VAL A 1 89 ? -0.886 -0.412 11.482 1.00 97.00 89 VAL A CA 1
ATOM 701 C C . VAL A 1 89 ? -0.267 -1.493 10.594 1.00 97.00 89 VAL A C 1
ATOM 703 O O . VAL A 1 89 ? -0.956 -2.065 9.750 1.00 97.00 89 VAL A O 1
ATOM 706 N N . GLY A 1 90 ? 1.011 -1.822 10.802 1.00 95.69 90 GLY A N 1
ATOM 707 C CA . GLY A 1 90 ? 1.671 -2.946 10.137 1.00 95.69 90 GLY A CA 1
ATOM 708 C C . GLY A 1 90 ? 0.959 -4.278 10.394 1.00 95.69 90 GLY A C 1
ATOM 709 O O . GLY A 1 90 ? 0.722 -5.033 9.453 1.00 95.69 90 GLY A O 1
ATOM 710 N N . GLY A 1 91 ? 0.536 -4.532 11.636 1.00 96.81 91 GLY A N 1
ATOM 711 C CA . GLY A 1 91 ? -0.282 -5.695 11.994 1.00 96.81 91 GLY A CA 1
ATOM 712 C C . GLY A 1 91 ? -1.637 -5.708 11.280 1.00 96.81 91 GLY A C 1
ATOM 713 O O . GLY A 1 91 ? -2.033 -6.731 10.719 1.00 96.81 91 GLY A O 1
ATOM 714 N N . CYS A 1 92 ? -2.311 -4.557 11.207 1.00 97.81 92 CYS A N 1
ATOM 715 C CA . CYS A 1 92 ? -3.563 -4.401 10.460 1.00 97.81 92 CYS A CA 1
ATOM 716 C C . CYS A 1 92 ? -3.391 -4.704 8.959 1.00 97.81 92 CYS A C 1
ATOM 718 O O . CYS A 1 92 ? -4.226 -5.381 8.358 1.00 97.81 92 CYS A O 1
ATOM 720 N N . LEU A 1 93 ? -2.288 -4.254 8.355 1.00 96.81 93 LEU A N 1
ATOM 721 C CA . LEU A 1 93 ? -1.949 -4.545 6.958 1.00 96.81 93 LEU A CA 1
ATOM 722 C C . LEU A 1 93 ? -1.558 -6.013 6.736 1.00 96.81 93 LEU A C 1
ATOM 724 O O . LEU A 1 93 ? -1.797 -6.541 5.654 1.00 96.81 93 LEU A O 1
ATOM 728 N N . GLY A 1 94 ? -1.034 -6.699 7.755 1.00 94.19 94 GLY A N 1
ATOM 729 C CA . GLY A 1 94 ? -0.861 -8.154 7.735 1.00 94.19 94 GLY A CA 1
ATOM 730 C C . GLY A 1 94 ? -2.191 -8.918 7.664 1.00 94.19 94 GLY A C 1
ATOM 731 O O . GLY A 1 94 ? -2.248 -9.997 7.080 1.00 94.19 94 GLY A O 1
ATOM 732 N N . VAL A 1 95 ? -3.274 -8.347 8.207 1.00 93.88 95 VAL A N 1
ATOM 733 C CA . VAL A 1 95 ? -4.634 -8.912 8.121 1.00 93.88 95 VAL A CA 1
ATOM 734 C C . VAL A 1 95 ? -5.290 -8.598 6.778 1.00 93.88 95 VAL A C 1
ATOM 736 O O . VAL A 1 95 ? -5.853 -9.490 6.142 1.00 93.88 95 VAL A O 1
ATOM 739 N N . ASN A 1 96 ? -5.236 -7.339 6.337 1.00 95.06 96 ASN A N 1
ATOM 740 C CA . ASN A 1 96 ? -5.705 -6.936 5.013 1.00 95.06 96 ASN A CA 1
ATOM 741 C C . ASN A 1 96 ? -4.729 -5.931 4.372 1.00 95.06 96 ASN A C 1
ATOM 743 O O . ASN A 1 96 ? -4.830 -4.727 4.631 1.00 95.06 96 ASN A O 1
ATOM 747 N N . PRO A 1 97 ? -3.850 -6.380 3.459 1.00 95.31 97 PRO A N 1
ATOM 748 C CA . PRO A 1 97 ? -2.853 -5.513 2.830 1.00 95.31 97 PRO A CA 1
ATOM 749 C C . PRO A 1 97 ? -3.453 -4.514 1.825 1.00 95.31 97 PRO A C 1
ATOM 751 O O . PRO A 1 97 ? -2.735 -3.652 1.313 1.00 95.31 97 PRO A O 1
ATOM 754 N N . LYS A 1 98 ? -4.760 -4.619 1.538 1.00 94.75 98 LYS A N 1
ATOM 755 C CA . LYS A 1 98 ? -5.524 -3.740 0.635 1.00 94.75 98 LYS A CA 1
ATOM 756 C C . LYS A 1 98 ? -6.479 -2.805 1.386 1.00 94.75 98 LYS A C 1
ATOM 758 O O . LYS A 1 98 ? -7.383 -2.229 0.787 1.00 94.75 98 LYS A O 1
ATOM 763 N N . SER A 1 99 ? -6.323 -2.680 2.705 1.00 97.00 99 SER A N 1
ATOM 764 C CA . SER A 1 99 ? -7.177 -1.809 3.508 1.00 97.00 99 SER A CA 1
ATOM 765 C C . SER A 1 99 ? -6.815 -0.338 3.311 1.00 97.00 99 SER A C 1
ATOM 767 O O . SER A 1 99 ? -5.769 0.124 3.770 1.00 97.00 99 SER A O 1
ATOM 769 N N . TYR A 1 100 ? -7.711 0.424 2.678 1.00 96.50 100 TYR A N 1
ATOM 770 C CA . TYR A 1 100 ? -7.559 1.875 2.525 1.00 96.50 100 TYR A CA 1
ATOM 771 C C . TYR A 1 100 ? -7.432 2.588 3.874 1.00 96.50 100 TYR A C 1
ATOM 773 O O . TYR A 1 100 ? -6.618 3.498 4.010 1.00 96.50 100 TYR A O 1
ATOM 781 N N . GLY A 1 101 ? -8.210 2.166 4.876 1.00 97.19 101 GLY A N 1
ATOM 782 C CA . GLY A 1 101 ? -8.192 2.771 6.207 1.00 97.19 101 GLY A CA 1
ATOM 783 C C . GLY A 1 101 ? -6.824 2.654 6.876 1.00 97.19 101 GLY A C 1
ATOM 784 O O . GLY A 1 101 ? -6.307 3.649 7.380 1.00 97.19 101 GLY A O 1
ATOM 785 N N . ALA A 1 102 ? -6.208 1.469 6.804 1.00 97.88 102 ALA A N 1
ATOM 786 C CA . ALA A 1 102 ? -4.886 1.229 7.374 1.00 97.88 102 ALA A CA 1
ATOM 787 C C . ALA A 1 102 ? -3.784 2.024 6.652 1.00 97.88 102 ALA A C 1
ATOM 789 O O . ALA A 1 102 ? -2.977 2.675 7.312 1.00 97.88 102 ALA A O 1
ATOM 790 N N . TRP A 1 103 ? -3.771 2.037 5.312 1.00 97.00 103 TRP A N 1
ATOM 791 C CA . TRP A 1 103 ? -2.803 2.833 4.542 1.00 97.00 103 TRP A CA 1
ATOM 792 C C . TRP A 1 103 ? -2.949 4.334 4.801 1.00 97.00 103 TRP A C 1
ATOM 794 O O . TRP A 1 103 ? -1.963 5.012 5.079 1.00 97.00 103 TRP A O 1
ATOM 804 N N . HIS A 1 104 ? -4.179 4.849 4.792 1.00 96.12 104 HIS A N 1
ATOM 805 C CA . HIS A 1 104 ? -4.439 6.258 5.073 1.00 96.12 104 HIS A CA 1
ATOM 806 C C . HIS A 1 104 ? -4.024 6.642 6.499 1.00 96.12 104 HIS A C 1
ATOM 808 O O . HIS A 1 104 ? -3.427 7.697 6.712 1.00 96.12 104 HIS A O 1
ATOM 814 N N . HIS A 1 105 ? -4.306 5.781 7.483 1.00 96.88 105 HIS A N 1
ATOM 815 C CA . HIS A 1 105 ? -3.875 6.006 8.861 1.00 96.88 105 HIS A CA 1
ATOM 816 C C . HIS A 1 105 ? -2.352 5.968 8.993 1.00 96.88 105 HIS A C 1
ATOM 818 O O . HIS A 1 105 ? -1.797 6.827 9.667 1.00 96.88 105 HIS A O 1
ATOM 824 N N . ARG A 1 106 ? -1.659 5.063 8.286 1.00 94.62 106 ARG A N 1
ATOM 825 C CA . ARG A 1 106 ? -0.189 5.057 8.223 1.00 94.62 106 ARG A CA 1
ATOM 826 C C . ARG A 1 106 ? 0.353 6.409 7.762 1.00 94.62 106 ARG A C 1
ATOM 828 O O . ARG A 1 106 ? 1.196 6.977 8.445 1.00 94.62 106 ARG A O 1
ATOM 835 N N . CYS A 1 107 ? -0.147 6.931 6.640 1.00 92.69 107 CYS A N 1
ATOM 836 C CA . CYS A 1 107 ? 0.273 8.235 6.123 1.00 92.69 107 CYS A CA 1
ATOM 837 C C . CYS A 1 107 ? -0.009 9.364 7.118 1.00 92.69 107 CYS A C 1
ATOM 839 O O . CYS A 1 107 ? 0.785 10.289 7.227 1.00 92.69 107 CYS A O 1
ATOM 841 N N . TRP A 1 108 ? -1.125 9.294 7.847 1.00 93.19 108 TRP A N 1
ATOM 842 C CA . TRP A 1 108 ? -1.450 10.269 8.884 1.00 93.19 108 TRP A CA 1
ATOM 843 C C . TRP A 1 108 ? -0.452 10.225 10.052 1.00 93.19 108 TRP A C 1
ATOM 845 O O . TRP A 1 108 ? 0.091 11.267 10.400 1.00 93.19 108 TRP A O 1
ATOM 855 N N . VAL A 1 109 ? -0.119 9.039 10.578 1.00 92.81 109 VAL A N 1
ATOM 856 C CA . VAL A 1 109 ? 0.881 8.875 11.655 1.00 92.81 109 VAL A CA 1
ATOM 857 C C . VAL A 1 109 ? 2.251 9.417 11.230 1.00 92.81 109 VAL A C 1
ATOM 859 O O . VAL A 1 109 ? 2.903 10.123 11.994 1.00 92.81 109 VAL A O 1
ATOM 862 N N . LEU A 1 110 ? 2.672 9.140 9.992 1.00 89.69 110 LEU A N 1
ATOM 863 C CA . LEU A 1 110 ? 3.968 9.577 9.454 1.00 89.69 110 LEU A CA 1
ATOM 864 C C . LEU A 1 110 ? 4.102 11.103 9.305 1.00 89.69 110 LEU A C 1
ATOM 866 O O . LEU A 1 110 ? 5.218 11.603 9.220 1.00 89.69 110 LEU A O 1
ATOM 870 N N . ARG A 1 111 ? 3.001 11.866 9.306 1.00 88.38 111 ARG A N 1
ATOM 871 C CA . ARG A 1 111 ? 3.068 13.341 9.297 1.00 88.38 111 ARG A CA 1
ATOM 872 C C . ARG A 1 111 ? 3.530 13.923 10.631 1.00 88.38 111 ARG A C 1
ATOM 874 O O . ARG A 1 111 ? 4.021 15.045 10.646 1.00 88.38 111 ARG A O 1
ATOM 881 N N . HIS A 1 112 ? 3.365 13.186 11.730 1.00 85.44 112 HIS A N 1
ATOM 882 C CA . HIS A 1 112 ? 3.744 13.649 13.066 1.00 85.44 112 HIS A CA 1
ATOM 883 C C . HIS A 1 112 ? 5.223 13.408 13.387 1.00 85.44 112 HIS A C 1
ATOM 885 O O . HIS A 1 112 ? 5.789 14.125 14.205 1.00 85.44 112 HIS A O 1
ATOM 891 N N . ALA A 1 113 ? 5.860 12.433 12.735 1.00 78.31 113 ALA A N 1
ATOM 892 C CA . ALA A 1 113 ? 7.290 12.179 12.861 1.00 78.31 113 ALA A CA 1
ATOM 893 C C . ALA A 1 113 ? 7.860 11.828 11.478 1.00 78.31 113 ALA A C 1
ATOM 895 O O . ALA A 1 113 ? 7.534 10.756 10.954 1.00 78.31 113 ALA A O 1
ATOM 896 N N . PRO A 1 114 ? 8.675 12.715 10.872 1.00 69.06 114 PRO A N 1
ATOM 897 C CA . PRO A 1 114 ? 9.194 12.501 9.530 1.00 69.06 114 PRO A CA 1
ATOM 898 C C . PRO A 1 114 ? 9.988 11.189 9.484 1.00 69.06 114 PRO A C 1
ATOM 900 O O . PRO A 1 114 ? 10.848 10.957 10.339 1.00 69.06 114 PRO A O 1
ATOM 903 N N . PRO A 1 115 ? 9.677 10.295 8.533 1.00 70.44 115 PRO A N 1
ATOM 904 C CA . PRO A 1 115 ? 10.243 8.960 8.539 1.00 70.44 115 PRO A CA 1
ATOM 905 C C . PRO A 1 115 ? 11.709 8.936 8.124 1.00 70.44 115 PRO A C 1
ATOM 907 O O . PRO A 1 115 ? 12.163 9.762 7.339 1.00 70.44 115 PRO A O 1
ATOM 910 N N . ASP A 1 116 ? 12.397 7.871 8.539 1.00 82.69 116 ASP A N 1
ATOM 911 C CA . ASP A 1 116 ? 13.531 7.341 7.786 1.00 82.69 116 ASP A CA 1
ATOM 912 C C . ASP A 1 116 ? 13.023 6.750 6.449 1.00 82.69 116 ASP A C 1
ATOM 914 O O . ASP A 1 116 ? 12.295 5.741 6.458 1.00 82.69 116 ASP A O 1
ATOM 918 N N . PRO A 1 117 ? 13.408 7.321 5.289 1.00 80.88 117 PRO A N 1
ATOM 919 C CA . PRO A 1 117 ? 12.991 6.814 3.985 1.00 80.88 117 PRO A CA 1
ATOM 920 C C . PRO A 1 117 ? 13.435 5.366 3.733 1.00 80.88 117 PRO A C 1
ATOM 922 O O . PRO A 1 117 ? 12.759 4.621 3.017 1.00 80.88 117 PRO A O 1
ATOM 925 N N . ALA A 1 118 ? 14.558 4.928 4.315 1.00 83.69 118 ALA A N 1
ATOM 926 C CA . ALA A 1 118 ? 15.045 3.562 4.148 1.00 83.69 118 ALA A CA 1
ATOM 927 C C . ALA A 1 118 ? 14.121 2.548 4.839 1.00 83.69 118 ALA A C 1
ATOM 929 O O . ALA A 1 118 ? 13.715 1.565 4.210 1.00 83.69 118 ALA A O 1
ATOM 930 N N . ALA A 1 119 ? 13.707 2.817 6.080 1.00 85.69 119 ALA A N 1
ATOM 931 C CA . ALA A 1 119 ? 12.728 2.002 6.793 1.00 85.69 119 ALA A CA 1
ATOM 932 C C . ALA A 1 119 ? 11.386 1.896 6.044 1.00 85.69 119 ALA A C 1
ATOM 934 O O . ALA A 1 119 ? 10.799 0.809 5.982 1.00 85.69 119 ALA A O 1
ATOM 935 N N . GLN A 1 120 ? 10.910 2.982 5.422 1.00 87.25 120 GLN A N 1
ATOM 936 C CA . GLN A 1 120 ? 9.674 2.952 4.625 1.00 87.25 120 GLN A CA 1
ATOM 937 C C . GLN A 1 120 ? 9.824 2.105 3.359 1.00 87.25 120 GLN A C 1
ATOM 939 O O . GLN A 1 120 ? 8.972 1.258 3.073 1.00 87.25 120 GLN A O 1
ATOM 944 N N . ARG A 1 121 ? 10.936 2.253 2.628 1.00 87.25 121 ARG A N 1
ATOM 945 C CA . ARG A 1 121 ? 11.228 1.404 1.464 1.00 87.25 121 ARG A CA 1
ATOM 946 C C . ARG A 1 121 ? 11.339 -0.069 1.850 1.00 87.25 121 ARG A C 1
ATOM 948 O O . ARG A 1 121 ? 10.826 -0.915 1.118 1.00 87.25 121 ARG A O 1
ATOM 955 N N . ALA A 1 122 ? 11.956 -0.384 2.989 1.00 89.50 122 ALA A N 1
ATOM 956 C CA . ALA A 1 122 ? 12.047 -1.750 3.499 1.00 89.50 122 ALA A CA 1
ATOM 957 C C . ALA A 1 122 ? 10.665 -2.315 3.872 1.00 89.50 122 ALA A C 1
ATOM 959 O O . ALA A 1 122 ? 10.354 -3.460 3.545 1.00 89.50 122 ALA A O 1
ATOM 960 N N . PHE A 1 123 ? 9.803 -1.507 4.498 1.00 91.75 123 PHE A N 1
ATOM 961 C CA . PHE A 1 123 ? 8.420 -1.885 4.786 1.00 91.75 123 PHE A CA 1
ATOM 962 C C . PHE A 1 123 ? 7.641 -2.226 3.506 1.00 91.75 123 PHE A C 1
ATOM 964 O O . PHE A 1 123 ? 7.0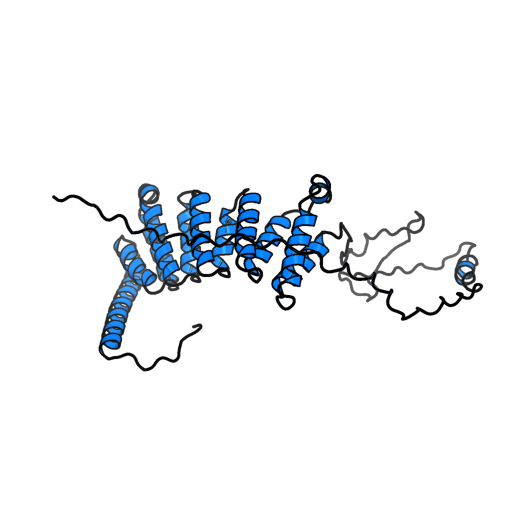48 -3.302 3.417 1.00 91.75 123 PHE A O 1
ATOM 971 N N . CYS A 1 124 ? 7.694 -1.357 2.490 1.00 93.38 124 CYS A N 1
ATOM 972 C CA . CYS A 1 124 ? 7.041 -1.612 1.207 1.00 93.38 124 CYS A CA 1
ATOM 973 C C . CYS A 1 124 ? 7.634 -2.828 0.485 1.00 93.38 124 CYS A C 1
ATOM 975 O O . CYS A 1 124 ? 6.881 -3.606 -0.091 1.00 93.38 124 CYS A O 1
ATOM 977 N N . ALA A 1 125 ? 8.957 -3.024 0.536 1.00 92.81 125 ALA A N 1
ATOM 978 C CA . ALA A 1 125 ? 9.613 -4.176 -0.081 1.00 92.81 125 ALA A CA 1
ATOM 979 C C . ALA A 1 125 ? 9.076 -5.504 0.475 1.00 92.81 125 ALA A C 1
ATOM 981 O O . ALA A 1 125 ? 8.735 -6.381 -0.311 1.00 92.81 125 ALA A O 1
ATOM 982 N N . ARG A 1 126 ? 8.890 -5.621 1.799 1.00 93.56 126 ARG A N 1
ATOM 983 C CA . ARG A 1 126 ? 8.298 -6.826 2.415 1.00 93.56 126 ARG A CA 1
ATOM 984 C C . ARG A 1 126 ? 6.866 -7.096 1.945 1.00 93.56 126 ARG A C 1
ATOM 986 O O . ARG A 1 126 ? 6.496 -8.240 1.710 1.00 93.56 126 ARG A O 1
ATOM 993 N N . LEU A 1 127 ? 6.048 -6.053 1.793 1.00 94.12 127 LEU A N 1
ATOM 994 C CA . LEU A 1 127 ? 4.674 -6.209 1.299 1.00 94.12 127 LEU A CA 1
ATOM 995 C C . LEU A 1 127 ? 4.631 -6.588 -0.186 1.00 94.12 127 LEU A C 1
ATOM 997 O O . LEU A 1 127 ? 3.788 -7.389 -0.583 1.00 94.12 127 LEU A O 1
ATOM 1001 N N . LEU A 1 128 ? 5.543 -6.039 -0.991 1.00 95.06 128 LEU A N 1
ATOM 1002 C CA . LEU A 1 128 ? 5.677 -6.355 -2.415 1.00 95.06 128 LEU A CA 1
ATOM 1003 C C . LEU A 1 128 ? 6.312 -7.726 -2.665 1.00 95.06 128 LEU A C 1
ATOM 1005 O O . LEU A 1 128 ? 6.062 -8.340 -3.697 1.00 95.06 128 LEU A O 1
ATOM 1009 N N . GLU A 1 129 ? 7.104 -8.237 -1.726 1.00 93.19 129 GLU A N 1
ATOM 1010 C CA . GLU A 1 129 ? 7.585 -9.614 -1.777 1.00 93.19 129 GLU A CA 1
ATOM 1011 C C . GLU A 1 129 ? 6.421 -10.609 -1.670 1.00 93.19 129 GLU A C 1
ATOM 1013 O O . GLU A 1 129 ? 6.388 -11.579 -2.431 1.00 93.19 129 GLU A O 1
ATOM 1018 N N . ALA A 1 130 ? 5.453 -10.323 -0.789 1.00 92.06 130 ALA A N 1
ATOM 1019 C CA . ALA A 1 130 ? 4.250 -11.129 -0.590 1.00 92.06 130 ALA A CA 1
ATOM 1020 C C . ALA A 1 130 ? 3.198 -10.948 -1.703 1.00 92.06 130 ALA A C 1
ATOM 1022 O O . ALA A 1 130 ? 2.610 -11.928 -2.158 1.00 92.06 130 ALA A O 1
ATOM 1023 N N . ASP A 1 131 ? 2.947 -9.711 -2.144 1.00 93.94 131 ASP A N 1
ATOM 1024 C CA . ASP A 1 131 ? 2.079 -9.400 -3.287 1.00 93.94 131 ASP A CA 1
ATOM 1025 C C . ASP A 1 131 ? 2.742 -8.333 -4.177 1.00 93.94 131 ASP A C 1
ATOM 1027 O O . ASP A 1 131 ? 2.575 -7.131 -3.932 1.00 93.94 131 ASP A O 1
ATOM 1031 N N . PRO A 1 132 ? 3.456 -8.737 -5.248 1.00 93.50 132 PRO A N 1
ATOM 1032 C CA . PRO A 1 132 ? 4.165 -7.806 -6.129 1.00 93.50 132 PRO A CA 1
ATOM 1033 C C . PRO A 1 132 ? 3.235 -6.852 -6.885 1.00 93.50 132 PRO A C 1
ATOM 1035 O O . PRO A 1 132 ? 3.697 -5.859 -7.447 1.00 93.50 132 PRO A O 1
ATOM 1038 N N . ARG A 1 133 ? 1.924 -7.125 -6.881 1.00 91.81 133 ARG A N 1
ATOM 1039 C CA . ARG A 1 133 ? 0.888 -6.321 -7.537 1.00 91.81 133 ARG A CA 1
ATOM 1040 C C . ARG A 1 1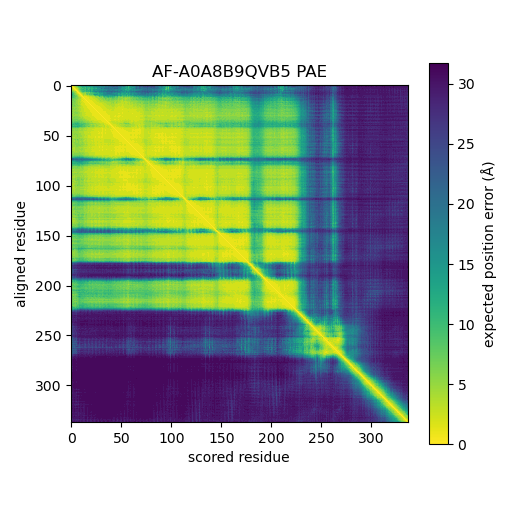33 ? 0.102 -5.462 -6.549 1.00 91.81 133 ARG A C 1
ATOM 1042 O O . ARG A 1 133 ? -0.898 -4.853 -6.934 1.00 91.81 133 ARG A O 1
ATOM 1049 N N . ASN A 1 134 ? 0.522 -5.388 -5.282 1.00 95.19 134 ASN A N 1
ATOM 1050 C CA . ASN A 1 134 ? -0.131 -4.536 -4.296 1.00 95.19 134 ASN A CA 1
ATOM 1051 C C . ASN A 1 134 ? 0.059 -3.056 -4.658 1.00 95.19 134 ASN A C 1
ATOM 1053 O O . ASN A 1 134 ? 1.081 -2.436 -4.360 1.00 95.19 134 ASN A O 1
ATOM 1057 N N . PHE A 1 135 ? -0.965 -2.484 -5.290 1.00 93.94 135 PHE A N 1
ATOM 1058 C CA . PHE A 1 135 ? -0.968 -1.093 -5.725 1.00 93.94 135 PHE A CA 1
ATOM 1059 C C . PHE A 1 135 ? -0.758 -0.104 -4.570 1.00 93.94 135 PHE A C 1
ATOM 1061 O O . PHE A 1 135 ? -0.050 0.881 -4.761 1.00 93.94 135 PHE A O 1
ATOM 1068 N N . HIS A 1 136 ? -1.297 -0.378 -3.378 1.00 94.69 136 HIS A N 1
ATOM 1069 C CA . HIS A 1 136 ? -1.134 0.506 -2.224 1.00 94.69 136 HIS A CA 1
ATOM 1070 C C . HIS A 1 136 ? 0.312 0.542 -1.734 1.00 94.69 136 HIS A C 1
ATOM 1072 O O . HIS A 1 136 ? 0.839 1.614 -1.466 1.00 94.69 136 HIS A O 1
ATOM 1078 N 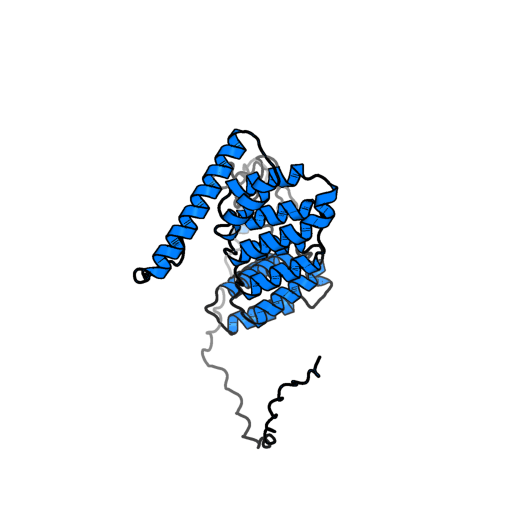N . ALA A 1 137 ? 0.982 -0.614 -1.679 1.00 95.38 137 ALA A N 1
ATOM 1079 C CA . ALA A 1 137 ? 2.398 -0.668 -1.324 1.00 95.38 137 ALA A CA 1
ATOM 1080 C C . ALA A 1 137 ? 3.262 0.071 -2.355 1.00 95.38 137 ALA A C 1
ATOM 1082 O O . ALA A 1 137 ? 4.182 0.796 -1.984 1.00 95.38 137 ALA A O 1
ATOM 1083 N N . TRP A 1 138 ? 2.934 -0.056 -3.643 1.00 93.88 138 TRP A N 1
ATOM 1084 C CA . TRP A 1 138 ? 3.580 0.708 -4.709 1.00 93.88 138 TRP A CA 1
ATOM 1085 C C . TRP A 1 138 ? 3.328 2.218 -4.608 1.00 93.88 138 TRP A C 1
ATOM 1087 O O . TRP A 1 138 ? 4.236 3.006 -4.858 1.00 93.88 138 TRP A O 1
ATOM 1097 N N . GLU A 1 139 ? 2.108 2.637 -4.277 1.00 91.19 139 GLU A N 1
ATOM 1098 C CA . GLU A 1 139 ? 1.747 4.047 -4.104 1.00 91.19 139 GLU A CA 1
ATOM 1099 C C . GLU A 1 139 ? 2.434 4.659 -2.887 1.00 91.19 139 GLU A C 1
ATOM 1101 O O . GLU A 1 139 ? 3.065 5.706 -3.013 1.00 91.19 139 GLU A O 1
ATOM 1106 N N . HIS A 1 140 ? 2.420 3.952 -1.757 1.00 90.50 140 HIS A N 1
ATOM 1107 C CA . HIS A 1 140 ? 3.146 4.353 -0.556 1.00 90.50 140 HIS A CA 1
ATOM 1108 C C . HIS A 1 140 ? 4.647 4.437 -0.823 1.00 90.50 140 HIS A C 1
ATOM 1110 O O . HIS A 1 140 ? 5.276 5.438 -0.511 1.00 90.50 140 HIS A O 1
ATOM 1116 N N . ARG A 1 141 ? 5.235 3.432 -1.487 1.00 90.88 141 ARG A N 1
ATOM 1117 C CA . ARG A 1 141 ? 6.661 3.452 -1.850 1.00 90.88 141 ARG A CA 1
ATOM 1118 C C . ARG A 1 141 ? 7.024 4.668 -2.703 1.00 90.88 141 ARG A C 1
ATOM 1120 O O . ARG A 1 141 ? 8.085 5.237 -2.489 1.00 90.88 141 ARG A O 1
ATOM 1127 N N . ARG A 1 142 ? 6.161 5.065 -3.647 1.00 85.81 142 ARG A N 1
ATOM 1128 C CA . ARG A 1 142 ? 6.369 6.258 -4.487 1.00 85.81 142 ARG A CA 1
ATOM 1129 C C . ARG A 1 142 ? 6.371 7.546 -3.677 1.00 85.81 142 ARG A C 1
ATOM 1131 O O . ARG A 1 142 ? 7.235 8.380 -3.912 1.00 85.81 142 ARG A O 1
ATOM 1138 N N . ALA A 1 143 ? 5.437 7.695 -2.740 1.00 81.50 143 ALA A N 1
ATOM 1139 C CA . ALA A 1 143 ? 5.384 8.873 -1.876 1.00 81.50 143 ALA A CA 1
ATOM 1140 C C . ALA A 1 143 ? 6.671 9.034 -1.041 1.00 81.50 143 ALA A C 1
ATOM 1142 O O . ALA A 1 143 ? 7.104 10.151 -0.787 1.00 81.50 143 ALA A O 1
ATOM 1143 N N . GLU A 1 144 ? 7.311 7.916 -0.689 1.00 73.56 144 GLU A N 1
ATOM 1144 C CA . GLU A 1 144 ? 8.519 7.859 0.147 1.00 73.56 144 GLU A CA 1
ATOM 1145 C C . GLU A 1 144 ? 9.830 7.724 -0.663 1.00 73.56 144 GLU A C 1
ATOM 1147 O O . GLU A 1 144 ? 10.914 7.590 -0.090 1.00 73.56 144 GLU A O 1
ATOM 1152 N N . ALA A 1 145 ? 9.760 7.695 -2.001 1.00 64.12 145 ALA A N 1
ATOM 1153 C CA . ALA A 1 145 ? 10.913 7.402 -2.858 1.00 64.12 145 ALA A CA 1
ATOM 1154 C C . ALA A 1 145 ? 11.947 8.545 -2.901 1.00 64.12 145 ALA A C 1
ATOM 1156 O O . ALA A 1 145 ? 13.131 8.274 -3.110 1.00 64.12 145 ALA A O 1
ATOM 1157 N N . GLY A 1 146 ? 11.534 9.795 -2.654 1.00 62.06 146 GLY A N 1
ATOM 1158 C CA . GLY A 1 146 ? 12.419 10.967 -2.686 1.00 62.06 146 GLY A CA 1
ATOM 1159 C C . GLY A 1 146 ? 13.258 11.053 -3.973 1.00 62.06 146 GLY A C 1
ATOM 1160 O O . GLY A 1 146 ? 12.822 10.627 -5.040 1.00 62.06 146 GLY A O 1
ATOM 1161 N N . GLU A 1 147 ? 14.492 11.556 -3.870 1.00 56.97 147 GLU A N 1
ATOM 1162 C CA . GLU A 1 147 ? 15.446 11.674 -4.991 1.00 56.97 147 GLU A CA 1
ATOM 1163 C C . GLU A 1 147 ? 16.151 10.348 -5.370 1.00 56.97 147 GLU A C 1
ATOM 1165 O O . GLU A 1 147 ? 17.078 10.328 -6.180 1.00 56.97 147 GLU A O 1
ATOM 1170 N N . ALA A 1 148 ? 15.735 9.201 -4.819 1.00 71.12 148 ALA A N 1
ATOM 1171 C CA . ALA A 1 148 ? 16.450 7.928 -4.955 1.00 71.12 148 ALA A CA 1
ATOM 1172 C C . ALA A 1 148 ? 16.118 7.153 -6.251 1.00 71.12 148 ALA A C 1
ATOM 1174 O O . ALA A 1 148 ? 15.910 5.937 -6.221 1.00 71.12 148 ALA A O 1
ATOM 1175 N N . ALA A 1 149 ? 16.081 7.832 -7.401 1.00 75.62 149 ALA A N 1
ATOM 1176 C CA . ALA A 1 149 ? 15.672 7.238 -8.678 1.00 75.62 149 ALA A CA 1
ATOM 1177 C C . ALA A 1 149 ? 16.484 5.981 -9.051 1.00 75.62 149 ALA A C 1
ATOM 1179 O O . ALA A 1 149 ? 15.908 4.976 -9.463 1.00 75.62 149 ALA A O 1
ATOM 1180 N N . GLU A 1 150 ? 17.806 5.989 -8.845 1.00 77.06 150 GLU A N 1
ATOM 1181 C CA . GLU A 1 150 ? 18.663 4.829 -9.144 1.00 77.06 150 GLU A CA 1
ATOM 1182 C C . GLU A 1 150 ? 18.371 3.623 -8.248 1.00 77.06 150 GLU A C 1
ATOM 1184 O O . GLU A 1 150 ? 18.336 2.490 -8.725 1.00 77.06 150 GLU A O 1
ATOM 1189 N N . ALA A 1 151 ? 18.111 3.851 -6.957 1.00 80.38 151 ALA A N 1
ATOM 1190 C CA . ALA A 1 151 ? 17.756 2.776 -6.035 1.00 80.38 151 ALA A CA 1
ATOM 1191 C C . ALA A 1 151 ? 16.408 2.143 -6.417 1.00 80.38 151 ALA A C 1
ATOM 1193 O O . ALA A 1 151 ? 16.239 0.927 -6.332 1.00 80.38 151 ALA A O 1
ATOM 1194 N N . GLU A 1 152 ? 15.461 2.951 -6.896 1.00 85.69 152 GLU A N 1
ATOM 1195 C CA . GLU A 1 152 ? 14.164 2.474 -7.375 1.00 85.69 152 GLU A CA 1
ATOM 1196 C C . GLU A 1 152 ? 14.259 1.752 -8.733 1.00 85.69 152 GLU A C 1
ATOM 1198 O O . GLU A 1 152 ? 13.584 0.739 -8.954 1.00 85.69 152 GLU A O 1
ATOM 1203 N N . LEU A 1 153 ? 15.144 2.195 -9.633 1.00 85.94 153 LEU A N 1
ATOM 1204 C CA . LEU A 1 153 ? 15.464 1.468 -10.865 1.00 85.94 153 LEU A CA 1
ATOM 1205 C C . LEU A 1 153 ? 16.144 0.124 -10.563 1.00 85.94 153 LEU A C 1
ATOM 1207 O O . LEU A 1 153 ? 15.794 -0.883 -11.178 1.00 85.94 153 LEU A O 1
ATOM 1211 N N . ALA A 1 154 ? 17.060 0.070 -9.596 1.00 86.94 154 ALA A N 1
ATOM 1212 C CA . ALA A 1 154 ? 17.669 -1.183 -9.154 1.00 86.94 154 ALA A CA 1
ATOM 1213 C C . ALA A 1 154 ? 16.627 -2.125 -8.528 1.00 86.94 154 ALA A C 1
ATOM 1215 O O . ALA A 1 154 ? 16.594 -3.315 -8.840 1.00 86.94 154 ALA A O 1
ATOM 1216 N N . PHE A 1 155 ? 15.723 -1.591 -7.704 1.00 90.50 155 PHE A N 1
ATOM 1217 C CA . PHE A 1 155 ? 14.635 -2.361 -7.102 1.00 90.50 155 PHE A CA 1
ATOM 1218 C C . PHE A 1 155 ? 13.691 -2.957 -8.157 1.00 90.50 155 PHE A C 1
ATOM 1220 O O . PHE A 1 155 ? 13.368 -4.143 -8.102 1.00 90.50 155 PHE A O 1
ATOM 1227 N N . THR A 1 156 ? 13.283 -2.175 -9.163 1.00 92.12 156 THR A N 1
ATOM 1228 C CA . THR A 1 156 ? 12.458 -2.706 -10.266 1.00 92.12 156 THR A CA 1
ATOM 1229 C C . THR A 1 156 ? 13.201 -3.745 -11.097 1.00 92.12 156 THR A C 1
ATOM 1231 O O . THR A 1 156 ? 12.593 -4.744 -11.463 1.00 92.12 156 THR A O 1
ATOM 1234 N N . ALA A 1 157 ? 14.504 -3.571 -11.339 1.00 90.69 157 ALA A N 1
ATOM 1235 C CA . ALA A 1 157 ? 15.310 -4.568 -12.042 1.00 90.69 157 ALA A CA 1
ATOM 1236 C C . ALA A 1 157 ? 15.358 -5.907 -11.286 1.00 90.69 157 ALA A C 1
ATOM 1238 O O . ALA A 1 157 ? 15.181 -6.955 -11.899 1.00 90.69 157 ALA A O 1
ATOM 1239 N N . GLN A 1 158 ? 15.507 -5.884 -9.956 1.00 93.12 158 GLN A N 1
ATOM 1240 C CA . GLN A 1 158 ? 15.456 -7.098 -9.127 1.00 93.12 158 GLN A CA 1
ATOM 1241 C C . GLN A 1 158 ? 14.097 -7.806 -9.222 1.00 93.12 158 GLN A C 1
ATOM 1243 O O . GLN A 1 158 ? 14.043 -9.029 -9.345 1.00 93.12 158 GLN A O 1
ATOM 1248 N N . LEU A 1 159 ? 12.995 -7.048 -9.195 1.00 93.88 159 LEU A N 1
ATOM 1249 C CA . LEU A 1 159 ? 11.653 -7.618 -9.330 1.00 93.88 159 LEU A CA 1
ATOM 1250 C C . LEU A 1 159 ? 11.422 -8.234 -10.712 1.00 93.88 159 LEU A C 1
ATOM 1252 O O . LEU A 1 159 ? 10.869 -9.327 -10.791 1.00 93.88 159 LEU A O 1
ATOM 1256 N N . LEU A 1 160 ? 11.870 -7.566 -11.777 1.00 93.50 160 LEU A N 1
ATOM 1257 C CA . LEU A 1 160 ? 11.726 -8.039 -13.156 1.00 93.50 160 LEU A CA 1
ATOM 1258 C C . LEU A 1 160 ? 12.622 -9.241 -13.467 1.00 93.50 160 LEU A C 1
ATOM 1260 O O . LEU A 1 160 ? 12.213 -10.124 -14.211 1.00 93.50 160 LEU A O 1
ATOM 1264 N N . ALA A 1 161 ? 13.809 -9.316 -12.861 1.00 91.50 161 ALA A N 1
ATOM 1265 C CA . ALA A 1 161 ? 14.670 -10.493 -12.962 1.00 91.50 161 ALA A CA 1
ATOM 1266 C C . ALA A 1 161 ? 14.028 -11.741 -12.327 1.00 91.50 161 ALA A C 1
ATOM 1268 O O . ALA A 1 161 ? 14.307 -12.860 -12.752 1.00 91.50 161 ALA A O 1
ATOM 1269 N N . ARG A 1 162 ? 13.169 -11.557 -11.313 1.00 91.44 162 ARG A N 1
ATOM 1270 C CA . ARG A 1 162 ? 12.405 -12.643 -10.680 1.00 91.44 162 ARG A CA 1
ATOM 1271 C C . ARG A 1 162 ? 11.128 -12.984 -11.449 1.00 91.44 162 ARG A C 1
ATOM 1273 O O . ARG A 1 162 ? 10.757 -14.150 -11.513 1.00 91.44 162 ARG A O 1
ATOM 1280 N N . ASP A 1 163 ? 10.439 -11.966 -11.953 1.00 91.56 163 ASP A N 1
ATOM 1281 C CA . ASP A 1 163 ? 9.143 -12.070 -12.620 1.00 91.56 163 ASP A CA 1
ATOM 1282 C C . ASP A 1 163 ? 8.983 -10.927 -13.633 1.00 91.56 163 ASP A C 1
ATOM 1284 O O . ASP A 1 163 ? 8.594 -9.805 -13.286 1.00 91.56 163 ASP A O 1
ATOM 1288 N N . PHE A 1 164 ? 9.281 -11.212 -14.902 1.00 89.88 164 PHE A N 1
ATOM 1289 C CA . PHE A 1 164 ? 9.119 -10.246 -15.987 1.00 89.88 164 PHE A CA 1
ATOM 1290 C C . PHE A 1 164 ? 7.642 -9.942 -16.285 1.00 89.88 164 PHE A C 1
ATOM 1292 O O . PHE A 1 164 ? 7.371 -8.935 -16.929 1.00 89.88 164 PHE A O 1
ATOM 1299 N N . SER A 1 165 ? 6.684 -10.712 -15.755 1.00 90.94 165 SER A N 1
ATOM 1300 C CA . SER A 1 165 ? 5.245 -10.423 -15.847 1.00 90.94 165 SER A CA 1
ATOM 1301 C C . SER A 1 165 ? 4.721 -9.498 -14.762 1.00 90.94 165 SER A C 1
ATOM 1303 O O . SER A 1 165 ? 3.526 -9.184 -14.698 1.00 90.94 165 SER A O 1
ATOM 1305 N N . ASN A 1 166 ? 5.616 -8.955 -13.939 1.00 94.12 166 ASN A N 1
ATOM 1306 C CA . ASN A 1 166 ? 5.277 -7.940 -12.962 1.00 94.12 166 ASN A CA 1
ATOM 1307 C C . ASN A 1 166 ? 4.991 -6.578 -13.624 1.00 94.12 166 ASN A C 1
ATOM 1309 O O . ASN A 1 166 ? 5.830 -5.673 -13.659 1.00 94.12 166 ASN A O 1
ATOM 1313 N N . PHE A 1 167 ? 3.753 -6.397 -14.091 1.00 94.75 167 PHE A N 1
ATOM 1314 C CA . PHE A 1 167 ? 3.272 -5.137 -14.665 1.00 94.75 167 PHE A CA 1
ATOM 1315 C C . PHE A 1 167 ? 3.507 -3.925 -13.752 1.00 94.75 167 PHE A C 1
ATOM 1317 O O . PHE A 1 167 ? 3.811 -2.831 -14.227 1.00 94.75 167 PHE A O 1
ATOM 1324 N N . SER A 1 168 ? 3.372 -4.093 -12.434 1.00 95.44 168 SER A N 1
ATOM 1325 C CA . SER A 1 168 ? 3.553 -2.990 -11.491 1.00 95.44 168 SER A CA 1
ATOM 1326 C C . SER A 1 168 ? 5.002 -2.499 -11.448 1.00 95.44 168 SER A C 1
ATOM 1328 O O . SER A 1 168 ? 5.215 -1.287 -11.378 1.00 95.44 168 SER A O 1
ATOM 1330 N N . ALA A 1 169 ? 5.981 -3.401 -11.572 1.00 94.56 169 ALA A N 1
ATOM 1331 C CA . ALA A 1 169 ? 7.392 -3.042 -11.684 1.00 94.56 169 ALA A CA 1
ATOM 1332 C C . ALA A 1 169 ? 7.686 -2.304 -13.000 1.00 94.56 169 ALA A C 1
ATOM 1334 O O . ALA A 1 169 ? 8.299 -1.237 -12.959 1.00 94.56 169 ALA A O 1
ATOM 1335 N N . TRP A 1 170 ? 7.180 -2.793 -14.141 1.00 93.25 170 TRP A N 1
ATOM 1336 C CA . TRP A 1 170 ? 7.297 -2.094 -15.431 1.00 93.25 170 TRP A CA 1
ATOM 1337 C C . TRP A 1 170 ? 6.682 -0.698 -15.401 1.00 93.25 170 TRP A C 1
ATOM 1339 O O . TRP A 1 170 ? 7.281 0.271 -15.867 1.00 93.25 170 TRP A O 1
ATOM 1349 N N . HIS A 1 171 ? 5.485 -0.571 -14.829 1.00 91.50 171 HIS A N 1
ATOM 1350 C CA . HIS A 1 171 ? 4.804 0.711 -14.711 1.00 91.50 171 HIS A CA 1
ATOM 1351 C C . HIS A 1 171 ? 5.571 1.680 -13.801 1.00 91.50 171 HIS A C 1
ATOM 1353 O O . HIS A 1 171 ? 5.720 2.849 -14.154 1.00 91.50 171 HIS A O 1
ATOM 1359 N N . HIS A 1 172 ? 6.088 1.213 -12.657 1.00 89.69 172 HIS A N 1
ATOM 1360 C CA . HIS A 1 172 ? 6.911 2.040 -11.766 1.00 89.69 172 HIS A CA 1
ATOM 1361 C C . HIS A 1 172 ? 8.200 2.485 -12.457 1.00 89.69 172 HIS A C 1
ATOM 1363 O O . HIS A 1 172 ? 8.489 3.678 -12.483 1.00 89.69 172 HIS A O 1
ATOM 1369 N N . ARG A 1 173 ? 8.905 1.557 -13.116 1.00 88.88 173 ARG A N 1
ATOM 1370 C CA . ARG A 1 173 ? 10.102 1.848 -13.916 1.00 88.88 173 ARG A CA 1
ATOM 1371 C C . ARG A 1 173 ? 9.816 2.900 -14.987 1.00 88.88 173 ARG A C 1
ATOM 1373 O O . ARG A 1 173 ? 10.519 3.897 -15.091 1.00 88.88 173 ARG A O 1
ATOM 1380 N N . GLY A 1 174 ? 8.710 2.741 -15.712 1.00 84.69 174 GLY A N 1
ATOM 1381 C CA . GLY A 1 174 ? 8.281 3.681 -16.743 1.00 84.69 174 GLY A CA 1
ATOM 1382 C C . GLY A 1 174 ? 7.877 5.054 -16.218 1.00 84.69 174 GLY A C 1
ATOM 1383 O O . GLY A 1 174 ? 7.963 6.009 -16.983 1.00 84.69 174 GLY A O 1
ATOM 1384 N N . ARG A 1 175 ? 7.440 5.167 -14.956 1.00 81.50 175 ARG A N 1
ATOM 1385 C CA . ARG A 1 175 ? 7.181 6.454 -14.291 1.00 81.50 175 ARG A CA 1
ATOM 1386 C C . ARG A 1 175 ? 8.460 7.145 -13.839 1.00 81.50 175 ARG A C 1
ATOM 1388 O O . ARG A 1 175 ? 8.590 8.334 -14.085 1.00 81.50 175 ARG A O 1
ATOM 1395 N N . LEU A 1 176 ? 9.413 6.406 -13.270 1.00 78.94 176 LEU A N 1
ATOM 1396 C CA . LEU A 1 176 ? 10.728 6.950 -12.895 1.00 78.94 176 LEU A CA 1
ATOM 1397 C C . LEU A 1 176 ? 11.449 7.571 -14.099 1.00 78.94 176 LEU A C 1
ATOM 1399 O O . LEU A 1 176 ? 12.173 8.549 -13.963 1.00 78.94 176 LEU A O 1
ATOM 1403 N N . LEU A 1 177 ? 11.213 7.016 -15.290 1.00 75.00 177 LEU A N 1
ATOM 1404 C CA . LEU A 1 177 ? 11.722 7.540 -16.556 1.00 75.00 177 LEU A CA 1
ATOM 1405 C C . LEU A 1 177 ? 10.849 8.657 -17.170 1.00 75.00 177 LEU A C 1
ATOM 1407 O O . LEU A 1 177 ? 11.229 9.208 -18.199 1.00 75.00 177 LEU A O 1
ATOM 1411 N N . ALA A 1 178 ? 9.671 8.958 -16.607 1.00 65.62 178 ALA A N 1
ATOM 1412 C CA . ALA A 1 178 ? 8.669 9.866 -17.181 1.00 65.62 178 ALA A CA 1
ATOM 1413 C C . ALA A 1 178 ? 8.489 11.200 -16.446 1.00 65.62 178 ALA A C 1
ATOM 1415 O O . ALA A 1 178 ? 7.818 12.076 -16.996 1.00 65.62 178 ALA A O 1
ATOM 1416 N N . ASP A 1 179 ? 9.042 11.370 -15.244 1.00 52.06 179 ASP A N 1
ATOM 1417 C CA . ASP A 1 179 ? 8.975 12.652 -14.540 1.00 52.06 179 ASP A CA 1
ATOM 1418 C C . ASP A 1 179 ? 9.977 13.641 -15.163 1.00 52.06 179 ASP A C 1
ATOM 1420 O O . ASP A 1 179 ? 11.175 13.656 -14.877 1.00 52.06 179 ASP A O 1
ATOM 1424 N N . GLY A 1 180 ? 9.434 14.430 -16.095 1.00 49.06 180 GLY A N 1
ATOM 1425 C CA . GLY A 1 180 ? 10.118 15.358 -16.995 1.00 49.06 180 GLY A CA 1
ATOM 1426 C C . GLY A 1 180 ? 9.982 14.916 -18.461 1.00 49.06 180 GLY A C 1
ATOM 1427 O O . GLY A 1 180 ? 9.855 13.717 -18.729 1.00 49.06 180 GLY A O 1
ATOM 1428 N N . PRO A 1 181 ? 10.020 15.829 -19.459 1.00 39.16 181 PRO A N 1
ATOM 1429 C CA . PRO A 1 181 ? 10.408 15.388 -20.796 1.00 39.16 181 PRO A CA 1
ATOM 1430 C C . PRO A 1 181 ? 11.721 14.641 -20.597 1.00 39.16 181 PRO A C 1
ATOM 1432 O O . PRO A 1 181 ? 12.596 15.199 -19.944 1.00 39.16 181 PRO A O 1
ATOM 1435 N N . LEU A 1 182 ? 11.867 13.406 -21.092 1.00 44.69 182 LEU A N 1
ATOM 1436 C CA . LEU A 1 182 ? 13.202 12.841 -21.273 1.00 44.69 182 LEU A CA 1
ATOM 1437 C C . LEU A 1 182 ? 13.940 13.921 -22.061 1.00 44.69 182 LEU A C 1
ATOM 1439 O O . LEU A 1 182 ? 13.569 14.125 -23.223 1.00 44.69 182 LEU A O 1
ATOM 1443 N N . PRO A 1 183 ? 14.871 14.699 -21.469 1.00 40.03 183 PRO A N 1
ATOM 1444 C CA . PRO A 1 183 ? 15.564 15.678 -22.264 1.00 40.03 183 PRO A CA 1
ATOM 1445 C C . PRO A 1 183 ? 16.209 14.841 -23.359 1.00 40.03 183 PRO A C 1
ATOM 1447 O O . PRO A 1 183 ? 16.811 13.803 -23.041 1.00 40.03 183 PRO A O 1
ATOM 1450 N N . PRO A 1 184 ? 16.059 15.220 -24.633 1.00 44.12 184 PRO A N 1
ATOM 1451 C CA . PRO A 1 184 ? 16.847 14.597 -25.675 1.00 44.12 184 PRO A CA 1
ATOM 1452 C C . PRO A 1 184 ? 18.317 14.550 -25.228 1.00 44.12 184 PRO A C 1
ATOM 1454 O O . PRO A 1 184 ? 18.958 13.526 -25.398 1.00 44.12 184 PRO A O 1
ATOM 1457 N N . GLU A 1 185 ? 18.775 15.559 -24.480 1.00 40.03 185 GLU A N 1
ATOM 1458 C CA . GLU A 1 185 ? 20.026 15.609 -23.724 1.00 40.03 185 GLU A CA 1
ATOM 1459 C C . GLU A 1 185 ? 20.251 14.527 -22.646 1.00 40.03 185 GLU A C 1
ATOM 1461 O O . GLU A 1 185 ? 21.372 14.066 -22.577 1.00 40.03 185 GLU A O 1
ATOM 1466 N N . ARG A 1 186 ? 19.301 14.019 -21.839 1.00 41.00 186 ARG A N 1
ATOM 1467 C CA . ARG A 1 186 ? 19.603 12.880 -20.919 1.00 41.00 186 ARG A CA 1
ATOM 1468 C C . ARG A 1 186 ? 19.611 11.528 -21.630 1.00 41.00 186 ARG A C 1
ATOM 1470 O O . ARG A 1 186 ? 20.233 10.590 -21.143 1.00 41.00 186 ARG A O 1
ATOM 1477 N N . LEU A 1 187 ? 18.953 11.434 -22.787 1.00 45.69 187 LEU A N 1
ATOM 1478 C CA . LEU A 1 187 ? 19.111 10.306 -23.709 1.00 45.69 187 LEU A CA 1
ATOM 1479 C C . LEU A 1 187 ? 20.411 10.426 -24.539 1.00 45.69 187 LEU A C 1
ATOM 1481 O O . LEU A 1 187 ? 20.942 9.405 -24.966 1.00 45.69 187 LEU A O 1
ATOM 1485 N N . ARG A 1 188 ? 20.930 11.650 -24.749 1.00 40.94 188 ARG A N 1
ATOM 1486 C CA . ARG A 1 188 ? 22.114 11.965 -25.578 1.00 40.94 188 ARG A CA 1
ATOM 1487 C C . ARG A 1 188 ? 23.428 12.142 -24.805 1.00 40.94 188 ARG A C 1
ATOM 1489 O O . ARG A 1 188 ? 24.471 11.800 -25.341 1.00 40.94 188 ARG A O 1
ATOM 1496 N N . GLN A 1 189 ? 23.405 12.643 -23.570 1.00 40.38 189 GLN A N 1
ATOM 1497 C CA . GLN A 1 189 ? 24.587 12.974 -22.748 1.00 40.38 189 GLN A CA 1
ATOM 1498 C C . GLN A 1 189 ? 25.038 11.812 -21.845 1.00 40.38 189 GLN A C 1
ATOM 1500 O O . GLN A 1 189 ? 25.921 11.968 -21.009 1.00 40.38 189 GLN A O 1
ATOM 1505 N N . GLY A 1 190 ? 24.469 10.621 -22.037 1.00 39.53 190 GLY A N 1
ATOM 1506 C CA . GLY A 1 190 ? 24.934 9.382 -21.423 1.00 39.53 190 GLY A CA 1
ATOM 1507 C C . GLY A 1 190 ? 24.500 8.199 -22.274 1.00 39.53 190 GLY A C 1
ATOM 1508 O O . GLY A 1 190 ? 23.423 7.646 -22.062 1.00 39.53 190 GLY A O 1
ATOM 1509 N N . ALA A 1 191 ? 25.327 7.849 -23.258 1.00 44.44 191 ALA A N 1
ATOM 1510 C CA . ALA A 1 191 ? 25.134 6.818 -24.279 1.00 44.44 191 ALA A CA 1
ATOM 1511 C C . ALA A 1 191 ? 25.023 5.374 -23.730 1.00 44.44 191 ALA A C 1
ATOM 1513 O O . ALA A 1 191 ? 25.781 4.494 -24.124 1.00 44.44 191 ALA A O 1
ATOM 1514 N N . TRP A 1 192 ? 24.090 5.109 -22.808 1.00 47.59 192 TRP A N 1
ATOM 1515 C CA . TRP A 1 192 ? 23.917 3.769 -22.241 1.00 47.59 192 TRP A CA 1
ATOM 1516 C C . TRP A 1 192 ? 22.468 3.422 -21.865 1.00 47.59 192 TRP A C 1
ATOM 1518 O O . TRP A 1 192 ? 21.976 2.366 -22.242 1.00 47.59 192 TRP A O 1
ATOM 1528 N N . ARG A 1 193 ? 21.717 4.300 -21.190 1.00 56.66 193 ARG A N 1
ATOM 1529 C CA . ARG A 1 193 ? 20.438 3.928 -20.538 1.00 56.66 193 ARG A CA 1
ATOM 1530 C C . ARG A 1 193 ? 19.281 3.502 -21.465 1.00 56.66 193 ARG A C 1
ATOM 1532 O O . ARG A 1 193 ? 18.682 2.469 -21.182 1.00 56.66 193 ARG A O 1
ATOM 1539 N N . PRO A 1 194 ? 18.938 4.211 -22.558 1.00 59.78 194 PRO A N 1
ATOM 1540 C CA . PRO A 1 194 ? 17.847 3.767 -23.433 1.00 59.78 194 PRO A CA 1
ATOM 1541 C C . PRO A 1 194 ? 18.150 2.465 -24.187 1.00 59.78 194 PRO A C 1
ATOM 1543 O O . PRO A 1 194 ? 17.220 1.716 -24.467 1.00 59.78 194 PRO A O 1
ATOM 1546 N N . PHE A 1 195 ? 19.423 2.168 -24.479 1.00 64.56 195 PHE A N 1
ATOM 1547 C CA . PHE A 1 195 ? 19.804 0.884 -25.074 1.00 64.56 195 PHE A CA 1
ATOM 1548 C C . PHE A 1 195 ? 19.556 -0.268 -24.092 1.00 64.56 195 PHE A C 1
ATOM 1550 O O . PHE A 1 195 ? 18.875 -1.218 -24.457 1.00 64.56 195 PHE A O 1
ATOM 1557 N N . TRP A 1 196 ? 19.985 -0.132 -22.830 1.00 74.06 196 TRP A N 1
ATOM 1558 C CA . TRP A 1 196 ? 19.699 -1.126 -21.786 1.00 74.06 196 TRP A CA 1
ATOM 1559 C C . TRP A 1 196 ? 18.201 -1.321 -21.536 1.00 74.06 196 TRP A C 1
ATOM 1561 O O . TRP A 1 196 ? 17.772 -2.442 -21.298 1.00 74.06 196 TRP A O 1
ATOM 1571 N N . GLU A 1 197 ? 17.386 -0.263 -21.599 1.00 83.12 197 GLU A N 1
ATOM 1572 C CA . GLU A 1 197 ? 15.928 -0.402 -21.459 1.00 83.12 197 GLU A CA 1
ATOM 1573 C C . GLU A 1 197 ? 15.296 -1.159 -22.629 1.00 83.12 197 GLU A C 1
ATOM 1575 O O . GLU A 1 197 ? 14.399 -1.975 -22.412 1.00 83.12 197 GLU A O 1
ATOM 1580 N N . LEU A 1 198 ? 15.758 -0.898 -23.859 1.00 83.38 198 LEU A N 1
ATOM 1581 C CA . LEU A 1 198 ? 15.313 -1.630 -25.044 1.00 83.38 198 LEU A CA 1
ATOM 1582 C C . LEU A 1 198 ? 15.760 -3.090 -24.990 1.00 83.38 198 LEU A C 1
ATOM 1584 O O . LEU A 1 198 ? 14.946 -3.967 -25.240 1.00 83.38 198 LEU A O 1
ATOM 1588 N N . GLU A 1 199 ? 17.005 -3.355 -24.604 1.00 84.38 199 GLU A N 1
ATOM 1589 C CA . GLU A 1 199 ? 17.522 -4.711 -24.423 1.00 84.38 199 GLU A CA 1
ATOM 1590 C C . GLU A 1 199 ? 16.753 -5.460 -23.323 1.00 84.38 199 GLU A C 1
ATOM 1592 O O . GLU A 1 199 ? 16.315 -6.590 -23.529 1.00 84.38 199 GLU A O 1
ATOM 1597 N N . LEU A 1 200 ? 16.498 -4.810 -22.183 1.00 86.81 200 LEU A N 1
ATOM 1598 C CA . LEU A 1 200 ? 15.721 -5.370 -21.077 1.00 86.81 200 LEU A CA 1
ATOM 1599 C C . LEU A 1 200 ? 14.308 -5.770 -21.523 1.00 86.81 200 LEU A C 1
ATOM 1601 O O . LEU A 1 200 ? 13.872 -6.892 -21.261 1.00 86.81 200 LEU A O 1
ATOM 1605 N N . VAL A 1 201 ? 13.583 -4.870 -22.197 1.00 88.75 201 VAL A N 1
ATOM 1606 C CA . VAL A 1 201 ? 12.215 -5.166 -22.649 1.00 88.75 201 VAL A CA 1
ATOM 1607 C C . VAL A 1 201 ? 12.192 -6.147 -23.820 1.00 88.75 201 VAL A C 1
ATOM 1609 O O . VAL A 1 201 ? 11.288 -6.974 -23.897 1.00 88.75 201 VAL A O 1
ATOM 1612 N N . GLN A 1 202 ? 13.193 -6.109 -24.700 1.00 86.56 202 GLN A N 1
ATOM 1613 C CA . GLN A 1 202 ? 13.356 -7.059 -25.798 1.00 86.56 202 GLN A CA 1
ATOM 1614 C C . GLN A 1 202 ? 13.570 -8.477 -25.261 1.00 86.56 202 GLN A C 1
ATOM 1616 O O . GLN A 1 202 ? 12.888 -9.402 -25.700 1.00 86.56 202 GLN A O 1
ATOM 1621 N N . ASN A 1 203 ? 14.444 -8.639 -24.266 1.00 87.50 203 ASN A N 1
ATOM 1622 C CA . ASN A 1 203 ? 14.654 -9.918 -23.592 1.00 87.50 203 ASN A CA 1
ATOM 1623 C C . ASN A 1 203 ? 13.359 -10.432 -22.951 1.00 87.50 203 ASN A C 1
ATOM 1625 O O . ASN A 1 203 ? 13.030 -11.605 -23.113 1.00 87.50 203 ASN A O 1
ATOM 1629 N N . ALA A 1 204 ? 12.584 -9.567 -22.285 1.00 90.00 204 ALA A N 1
ATOM 1630 C CA . ALA A 1 204 ? 11.301 -9.955 -21.694 1.00 90.00 204 ALA A CA 1
ATOM 1631 C C . ALA A 1 204 ? 10.280 -10.409 -22.755 1.00 90.00 204 ALA A C 1
ATOM 1633 O O . ALA A 1 204 ? 9.695 -11.480 -22.622 1.00 90.00 204 ALA A O 1
ATOM 1634 N N . VAL A 1 205 ? 10.131 -9.646 -23.843 1.00 89.38 205 VAL A N 1
ATOM 1635 C CA . VAL A 1 205 ? 9.234 -9.968 -24.967 1.00 89.38 205 VAL A CA 1
ATOM 1636 C C . VAL A 1 205 ? 9.604 -11.287 -25.651 1.00 89.38 205 VAL A C 1
ATOM 1638 O O . VAL A 1 205 ? 8.719 -12.054 -26.019 1.00 89.38 205 VAL A O 1
ATOM 1641 N N . PHE A 1 206 ? 10.895 -11.569 -25.840 1.00 85.81 206 PHE A N 1
ATOM 1642 C CA . PHE A 1 206 ? 11.325 -12.833 -26.443 1.00 85.81 206 PHE A CA 1
ATOM 1643 C C . PHE A 1 206 ? 11.258 -14.019 -25.480 1.00 85.81 206 PHE A C 1
ATOM 1645 O O . PHE A 1 206 ? 11.146 -15.154 -25.937 1.00 85.81 206 PHE A O 1
ATOM 1652 N N . THR A 1 207 ? 11.306 -13.769 -24.169 1.00 89.31 207 THR A N 1
ATOM 1653 C CA . THR A 1 207 ? 11.152 -14.817 -23.152 1.00 89.31 207 THR A CA 1
ATOM 1654 C C . THR A 1 207 ? 9.696 -15.266 -23.042 1.00 89.31 207 THR A C 1
ATOM 1656 O O . THR A 1 207 ? 9.435 -16.466 -23.013 1.00 89.31 207 THR A O 1
ATOM 1659 N N . ASP A 1 208 ? 8.750 -14.323 -23.033 1.00 87.69 2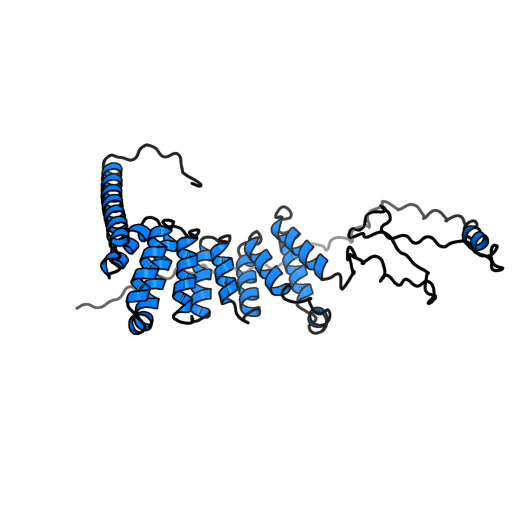08 ASP A N 1
ATOM 1660 C CA . ASP A 1 208 ? 7.318 -14.615 -23.108 1.00 87.69 208 ASP A CA 1
ATOM 1661 C C . ASP A 1 208 ? 6.595 -13.606 -24.018 1.00 87.69 208 ASP A C 1
ATOM 1663 O O . ASP A 1 208 ? 6.239 -12.503 -23.590 1.00 87.69 208 ASP A O 1
ATOM 1667 N N . PRO A 1 209 ? 6.320 -13.974 -25.279 1.00 88.06 209 PRO A N 1
ATOM 1668 C CA . PRO A 1 209 ? 5.655 -13.077 -26.214 1.00 88.06 209 PRO A CA 1
ATOM 1669 C C . PRO A 1 209 ? 4.177 -12.835 -25.879 1.00 88.06 209 PRO A C 1
ATOM 1671 O O . PRO A 1 209 ? 3.592 -11.906 -26.440 1.00 88.06 209 PRO A O 1
ATOM 1674 N N . GLN A 1 210 ? 3.554 -13.639 -25.007 1.00 87.38 210 GLN A N 1
ATOM 1675 C CA . GLN A 1 210 ? 2.148 -13.474 -24.616 1.00 87.38 210 GLN A CA 1
ATOM 1676 C C . GLN A 1 210 ? 1.968 -12.495 -23.452 1.00 87.38 210 GLN A C 1
ATOM 1678 O O . GLN A 1 210 ? 0.864 -11.982 -23.238 1.00 87.38 210 GLN A O 1
ATOM 1683 N N . ASP A 1 211 ? 3.037 -12.195 -22.717 1.00 88.50 211 ASP A N 1
ATOM 1684 C CA . ASP A 1 211 ? 2.993 -11.242 -21.622 1.00 88.50 211 ASP A CA 1
ATOM 1685 C C . ASP A 1 211 ? 2.869 -9.802 -22.131 1.00 88.50 211 ASP A C 1
ATOM 1687 O O . ASP A 1 211 ? 3.800 -9.167 -22.633 1.00 88.50 211 ASP A O 1
ATOM 1691 N N . GLN A 1 212 ? 1.680 -9.241 -21.939 1.00 91.56 212 GLN A N 1
ATOM 1692 C CA . GLN A 1 212 ? 1.348 -7.888 -22.369 1.00 91.56 212 GLN A CA 1
ATOM 1693 C C . GLN A 1 212 ? 2.143 -6.805 -21.628 1.00 91.56 212 GLN A C 1
ATOM 1695 O O . GLN A 1 212 ? 2.236 -5.677 -22.118 1.00 91.56 212 GLN A O 1
ATOM 1700 N N . SER A 1 213 ? 2.712 -7.106 -20.460 1.00 92.81 213 SER A N 1
ATOM 1701 C CA . SER A 1 213 ? 3.368 -6.118 -19.603 1.00 92.81 213 SER A CA 1
ATOM 1702 C C . SER A 1 213 ? 4.584 -5.496 -20.281 1.00 92.81 213 SER A C 1
ATOM 1704 O O . SER A 1 213 ? 4.682 -4.267 -20.372 1.00 92.81 213 SER A O 1
ATOM 1706 N N . ALA A 1 214 ? 5.463 -6.340 -20.826 1.00 90.25 214 ALA A N 1
ATOM 1707 C CA . ALA A 1 214 ? 6.652 -5.910 -21.551 1.00 90.25 214 ALA A CA 1
ATOM 1708 C C . ALA A 1 214 ? 6.281 -5.156 -22.842 1.00 90.25 214 ALA A C 1
ATOM 1710 O O . ALA A 1 214 ? 6.830 -4.091 -23.124 1.00 90.25 214 ALA A O 1
ATOM 1711 N N . TRP A 1 215 ? 5.268 -5.623 -23.582 1.00 88.00 215 TRP A N 1
ATOM 1712 C CA . TRP A 1 215 ? 4.777 -4.939 -24.785 1.00 88.00 215 TRP A CA 1
ATOM 1713 C C . TRP A 1 215 ? 4.230 -3.537 -24.503 1.00 88.00 215 TRP A C 1
ATOM 1715 O O . TRP A 1 215 ? 4.530 -2.583 -25.229 1.00 88.00 215 TRP A O 1
ATOM 1725 N N . VAL A 1 216 ? 3.437 -3.385 -23.439 1.00 90.25 216 VAL A N 1
ATOM 1726 C CA . VAL A 1 216 ? 2.914 -2.079 -23.019 1.00 90.25 216 VAL A CA 1
ATOM 1727 C C . VAL A 1 216 ? 4.061 -1.151 -22.622 1.00 90.25 216 VAL A C 1
ATOM 1729 O O . VAL A 1 216 ? 4.052 0.021 -23.011 1.00 90.25 216 VAL A O 1
ATOM 1732 N N . TYR A 1 217 ? 5.062 -1.663 -21.905 1.00 89.75 217 TYR A N 1
ATOM 1733 C CA . TYR A 1 217 ? 6.253 -0.903 -21.537 1.00 89.75 217 TYR A CA 1
ATOM 1734 C C . TYR A 1 217 ? 7.045 -0.430 -22.764 1.00 89.75 217 TYR A C 1
ATOM 1736 O O . TYR A 1 217 ? 7.301 0.770 -22.895 1.00 89.75 217 TYR A O 1
ATOM 1744 N N . LEU A 1 218 ? 7.331 -1.331 -23.713 1.00 86.25 218 LEU A N 1
ATOM 1745 C CA . LEU A 1 218 ? 8.004 -1.017 -24.977 1.00 86.25 218 LEU A CA 1
ATOM 1746 C C . LEU A 1 218 ? 7.256 0.074 -25.750 1.00 86.25 218 LEU A C 1
ATOM 1748 O O . LEU A 1 218 ? 7.855 1.059 -26.181 1.00 86.25 218 LEU A O 1
ATOM 1752 N N . ARG A 1 219 ? 5.928 -0.046 -25.876 1.00 85.50 219 ARG A N 1
ATOM 1753 C CA . ARG A 1 219 ? 5.099 0.972 -26.538 1.00 85.50 219 ARG A CA 1
ATOM 1754 C C . ARG A 1 219 ? 5.250 2.342 -25.874 1.00 85.50 219 ARG A C 1
ATOM 1756 O O . ARG A 1 219 ? 5.371 3.347 -26.573 1.00 85.50 219 ARG A O 1
ATOM 1763 N N . CYS A 1 220 ? 5.252 2.390 -24.543 1.00 83.81 220 CYS A N 1
ATOM 1764 C CA . CYS A 1 220 ? 5.435 3.625 -23.781 1.00 83.81 220 CYS A CA 1
ATOM 1765 C C . CYS A 1 220 ? 6.844 4.218 -23.946 1.00 83.81 220 CYS A C 1
ATOM 1767 O O . CYS A 1 220 ? 6.969 5.436 -24.067 1.00 83.81 220 CYS A O 1
ATOM 1769 N N . LEU A 1 221 ? 7.894 3.391 -23.982 1.00 77.88 221 LEU A N 1
ATOM 1770 C CA . LEU A 1 221 ? 9.264 3.840 -24.258 1.00 77.88 221 LEU A CA 1
ATOM 1771 C C . LEU A 1 221 ? 9.377 4.458 -25.659 1.00 77.88 221 LEU A C 1
ATOM 1773 O O . LEU A 1 221 ? 9.836 5.592 -25.806 1.00 77.88 221 LEU A O 1
ATOM 1777 N N . LEU A 1 222 ? 8.882 3.757 -26.683 1.00 76.56 222 LEU A N 1
ATOM 1778 C CA . LEU A 1 222 ? 8.925 4.220 -28.074 1.00 76.56 222 LEU A CA 1
ATOM 1779 C C . LEU A 1 222 ? 8.104 5.496 -28.297 1.00 76.56 222 LEU A C 1
ATOM 1781 O O . LEU A 1 222 ? 8.514 6.366 -29.065 1.00 76.56 222 LEU A O 1
ATOM 1785 N N . ALA A 1 223 ? 6.956 5.634 -27.625 1.00 75.06 223 ALA A N 1
ATOM 1786 C CA . ALA A 1 223 ? 6.139 6.844 -27.697 1.00 75.06 223 ALA A CA 1
ATOM 1787 C C . ALA A 1 223 ? 6.887 8.090 -27.192 1.00 75.06 223 ALA A C 1
ATOM 1789 O O . ALA A 1 223 ? 6.655 9.182 -27.703 1.00 75.06 223 ALA A O 1
ATOM 1790 N N . ARG A 1 224 ? 7.804 7.923 -26.231 1.00 70.06 224 ARG A N 1
ATOM 1791 C CA . ARG A 1 224 ? 8.609 9.010 -25.655 1.00 70.06 224 ARG A CA 1
ATOM 1792 C C . ARG A 1 224 ? 9.889 9.295 -26.442 1.00 70.06 224 ARG A C 1
ATOM 1794 O O . ARG A 1 224 ? 10.297 10.447 -26.525 1.00 70.06 224 ARG A O 1
ATOM 1801 N N . GLY A 1 225 ? 10.499 8.270 -27.045 1.00 60.56 225 GLY A N 1
ATOM 1802 C CA . GLY A 1 225 ? 11.695 8.410 -27.888 1.00 60.56 225 GLY A CA 1
ATOM 1803 C C . GLY A 1 225 ? 11.448 9.146 -29.212 1.00 60.56 225 GLY A C 1
ATOM 1804 O O . GLY A 1 225 ? 12.384 9.658 -29.824 1.00 60.56 225 GLY A O 1
ATOM 1805 N N . ARG A 1 226 ? 10.184 9.263 -29.643 1.00 57.97 226 ARG A N 1
ATOM 1806 C CA . ARG A 1 226 ? 9.774 10.161 -30.731 1.00 57.97 226 ARG A CA 1
ATOM 1807 C C . ARG A 1 226 ? 9.828 11.602 -30.227 1.00 57.97 226 ARG A C 1
ATOM 1809 O O . ARG A 1 226 ? 8.800 12.173 -29.872 1.00 57.97 226 ARG A O 1
ATOM 1816 N N . GLY A 1 227 ? 11.032 12.171 -30.170 1.00 49.94 227 GLY A N 1
ATOM 1817 C CA . GLY A 1 227 ? 11.242 13.569 -29.816 1.00 49.94 227 GLY A CA 1
ATOM 1818 C C . GLY A 1 227 ? 10.249 14.457 -30.558 1.00 49.94 227 GLY A C 1
ATOM 1819 O O . GLY A 1 227 ? 10.201 14.431 -31.783 1.00 49.94 227 GLY A O 1
ATOM 1820 N N . GLY A 1 228 ? 9.418 15.174 -29.801 1.00 46.47 228 GLY A N 1
ATOM 1821 C CA . GLY A 1 228 ? 8.639 16.310 -30.278 1.00 46.47 228 GLY A CA 1
ATOM 1822 C C . GLY A 1 228 ? 7.961 16.160 -31.640 1.00 46.47 228 GLY A C 1
ATOM 1823 O O . GLY A 1 228 ? 7.892 17.150 -32.363 1.00 46.47 228 GLY A O 1
ATOM 1824 N N . VAL A 1 229 ? 7.395 15.001 -32.005 1.00 43.56 229 VAL A N 1
ATOM 1825 C CA . VAL A 1 229 ? 6.297 15.080 -32.973 1.00 43.56 229 VAL A CA 1
ATOM 1826 C C . VAL A 1 229 ? 5.194 15.772 -32.197 1.00 43.56 229 VAL A C 1
ATOM 1828 O O . VAL A 1 229 ? 4.562 15.147 -31.345 1.00 43.56 229 VAL A O 1
ATOM 1831 N N . LYS A 1 230 ? 5.018 17.077 -32.430 1.00 45.88 230 LYS A N 1
ATOM 1832 C CA . LYS A 1 230 ? 3.893 17.858 -31.920 1.00 45.88 230 LYS A CA 1
ATOM 1833 C C . LYS A 1 230 ? 2.604 17.264 -32.495 1.00 45.88 230 LYS A C 1
ATOM 1835 O O . LYS A 1 230 ? 1.978 17.836 -33.378 1.00 45.88 230 LYS A O 1
ATOM 1840 N N . LYS A 1 231 ? 2.182 16.099 -32.003 1.00 45.44 231 LYS A N 1
ATOM 1841 C CA . LYS A 1 231 ? 0.814 15.609 -32.136 1.00 45.44 231 LYS A CA 1
ATOM 1842 C C . LYS A 1 231 ? -0.022 16.349 -31.101 1.00 45.44 231 LYS A C 1
ATOM 1844 O O . LYS A 1 231 ? -0.524 15.766 -30.150 1.00 45.44 231 LYS A O 1
ATOM 1849 N N . GLY A 1 232 ? -0.111 17.663 -31.275 1.00 40.72 232 GLY A N 1
ATOM 1850 C CA . GLY A 1 232 ? -1.184 18.437 -30.690 1.00 40.72 232 GLY A CA 1
ATOM 1851 C C . GLY A 1 232 ? -2.399 18.251 -31.584 1.00 40.72 232 GLY A C 1
ATOM 1852 O O . GLY A 1 232 ? -2.345 18.560 -32.772 1.00 40.72 232 GLY A O 1
ATOM 1853 N N . ALA A 1 233 ? -3.512 17.783 -31.026 1.00 40.53 233 ALA A N 1
ATOM 1854 C CA . ALA A 1 233 ? -4.762 18.400 -31.434 1.00 40.53 233 ALA A CA 1
ATOM 1855 C C . ALA A 1 233 ? -4.636 19.854 -30.972 1.00 40.53 233 ALA A C 1
ATOM 1857 O O . ALA A 1 233 ? -4.740 20.145 -29.782 1.00 40.53 233 ALA A O 1
ATOM 1858 N N . TRP A 1 234 ? -4.259 20.739 -31.889 1.00 41.97 234 TRP A N 1
ATOM 1859 C CA . TRP A 1 234 ? -4.128 22.150 -31.580 1.00 41.97 234 TRP A CA 1
ATOM 1860 C C . TRP A 1 234 ? -5.542 22.677 -31.320 1.00 41.97 234 TRP A C 1
ATOM 1862 O O . TRP A 1 234 ? -6.386 22.679 -32.217 1.00 41.97 234 TRP A O 1
ATOM 1872 N N . SER A 1 235 ? -5.841 23.073 -30.083 1.00 39.91 235 SER A N 1
ATOM 1873 C CA . SER A 1 235 ? -7.008 23.905 -29.798 1.00 39.91 235 SER A CA 1
ATOM 1874 C C . SER A 1 235 ? -6.608 25.342 -30.100 1.00 39.91 235 SER A C 1
ATOM 1876 O O . SER A 1 235 ? -6.163 26.075 -29.220 1.00 39.91 235 SER A O 1
ATOM 1878 N N . VAL A 1 236 ? -6.652 25.720 -31.371 1.00 41.38 236 VAL A N 1
ATOM 1879 C CA . VAL A 1 236 ? -6.365 27.101 -31.747 1.00 41.38 236 VAL A CA 1
ATOM 1880 C C . VAL A 1 236 ? -7.651 27.893 -31.584 1.00 41.38 236 VAL A C 1
ATOM 1882 O O . VAL A 1 236 ? -8.685 27.530 -32.145 1.00 41.38 236 VAL A O 1
ATOM 1885 N N . SER A 1 237 ? -7.607 28.954 -30.784 1.00 43.16 237 SER A N 1
ATOM 1886 C CA . SER A 1 237 ? -8.690 29.932 -30.744 1.00 43.16 237 SER A CA 1
ATOM 1887 C C . SER A 1 237 ? -8.885 30.522 -32.151 1.00 43.16 237 SER A C 1
ATOM 1889 O O . SER A 1 237 ? -7.889 30.736 -32.850 1.00 43.16 237 SER A O 1
ATOM 1891 N N . PRO A 1 238 ? -10.125 30.795 -32.600 1.00 42.06 238 PRO A N 1
ATOM 1892 C CA . PRO A 1 238 ? -10.365 31.399 -33.907 1.00 42.06 238 PRO A CA 1
ATOM 1893 C C . PRO A 1 238 ? -9.722 32.795 -33.933 1.00 42.06 238 PRO A C 1
ATOM 1895 O O . PRO A 1 238 ? -10.277 33.739 -33.383 1.00 42.06 238 PRO A O 1
ATOM 1898 N N . GLY A 1 239 ? -8.513 32.911 -34.490 1.00 49.66 239 GLY A N 1
ATOM 1899 C CA . GLY A 1 239 ? -7.793 34.186 -34.588 1.00 49.66 239 GLY A CA 1
ATOM 1900 C C . GLY A 1 239 ? -6.267 34.145 -34.459 1.00 49.66 239 GLY A C 1
ATOM 1901 O O . GLY A 1 239 ? -5.646 35.133 -34.821 1.00 49.66 239 GLY A O 1
ATOM 1902 N N . SER A 1 240 ? -5.640 33.054 -33.991 1.00 53.09 240 SER A N 1
ATOM 1903 C CA . SER A 1 240 ? -4.188 33.054 -33.683 1.00 53.09 240 SER A CA 1
ATOM 1904 C C . SER A 1 240 ? -3.331 32.048 -34.467 1.00 53.09 240 SER A C 1
ATOM 1906 O O . SER A 1 240 ? -2.196 31.780 -34.079 1.00 53.09 240 SER A O 1
ATOM 1908 N N . LEU A 1 241 ? -3.869 31.428 -35.520 1.00 57.22 241 LEU A N 1
ATOM 1909 C CA . LEU A 1 241 ? -3.100 30.541 -36.401 1.00 57.22 241 LEU A CA 1
ATOM 1910 C C . LEU A 1 241 ? -2.459 31.374 -37.511 1.00 57.22 241 LEU A C 1
ATOM 1912 O O . LEU A 1 241 ? -3.142 31.791 -38.446 1.00 57.22 241 LEU A O 1
ATOM 1916 N N . GLU A 1 242 ? -1.151 31.583 -37.413 1.00 57.47 242 GLU A N 1
ATOM 1917 C CA . GLU A 1 242 ? -0.327 32.027 -38.534 1.00 57.47 242 GLU A CA 1
ATOM 1918 C C . GLU A 1 242 ? 0.227 30.788 -39.242 1.00 57.47 242 GLU A C 1
ATOM 1920 O O . GLU A 1 242 ? 0.787 29.889 -38.612 1.00 57.47 242 GLU A O 1
ATOM 1925 N N . ALA A 1 243 ? 0.035 30.714 -40.555 1.00 56.59 243 ALA A N 1
ATOM 1926 C CA . ALA A 1 243 ? 0.612 29.675 -41.397 1.00 56.59 243 ALA A CA 1
ATOM 1927 C C . ALA A 1 243 ? 1.401 30.355 -42.512 1.00 56.59 243 ALA A C 1
ATOM 1929 O O . ALA A 1 243 ? 0.953 31.375 -43.029 1.00 56.59 243 ALA A O 1
ATOM 1930 N N . SER A 1 244 ? 2.548 29.801 -42.896 1.00 52.38 244 SER A N 1
ATOM 1931 C CA . SER A 1 244 ? 3.343 30.289 -44.022 1.00 52.38 244 SER A CA 1
ATOM 1932 C C . SER A 1 244 ? 3.639 29.169 -45.017 1.00 52.38 244 SER A C 1
ATOM 1934 O O . SER A 1 244 ? 3.745 27.999 -44.648 1.00 52.38 244 SER A O 1
ATOM 1936 N N . LEU A 1 245 ? 3.750 29.532 -46.294 1.00 43.28 245 LEU A N 1
ATOM 1937 C CA . LEU A 1 245 ? 4.229 28.669 -47.371 1.00 43.28 245 LEU A CA 1
ATOM 1938 C C . LEU A 1 245 ? 5.371 29.408 -48.069 1.00 43.28 245 LEU A C 1
ATOM 1940 O O . LEU A 1 245 ? 5.162 30.531 -48.524 1.00 43.28 245 LEU A O 1
ATOM 1944 N N . GLU A 1 246 ? 6.565 28.808 -48.116 1.00 45.84 246 GLU A N 1
ATOM 1945 C CA . GLU A 1 246 ? 7.780 29.448 -48.663 1.00 45.84 246 GLU A CA 1
ATOM 1946 C C . GLU A 1 246 ? 8.033 30.841 -48.048 1.00 45.84 246 GLU A C 1
ATOM 1948 O O . GLU A 1 246 ? 8.223 31.831 -48.753 1.00 45.84 246 GLU A O 1
ATOM 1953 N N . ASP A 1 247 ? 7.938 30.927 -46.716 1.00 51.06 247 ASP A N 1
ATOM 1954 C CA . ASP A 1 247 ? 8.101 32.155 -45.920 1.00 51.06 247 ASP A CA 1
ATOM 1955 C C . ASP A 1 247 ? 7.106 33.288 -46.225 1.00 51.06 247 ASP A C 1
ATOM 1957 O O . ASP A 1 247 ? 7.241 34.404 -45.720 1.00 51.06 247 ASP A O 1
ATOM 1961 N N . ARG A 1 248 ? 6.042 33.008 -46.987 1.00 48.19 248 ARG A N 1
ATOM 1962 C CA . ARG A 1 248 ? 4.932 33.944 -47.193 1.00 48.19 248 ARG A CA 1
ATOM 1963 C C . ARG A 1 248 ? 3.762 33.607 -46.276 1.00 48.19 248 ARG A C 1
ATOM 1965 O O . ARG A 1 248 ? 3.307 32.461 -46.297 1.00 48.19 248 ARG A O 1
ATOM 1972 N N . PRO A 1 249 ? 3.238 34.569 -45.499 1.00 60.06 249 PRO A N 1
ATOM 1973 C CA . PRO A 1 249 ? 2.093 34.328 -44.634 1.00 60.06 249 PRO A CA 1
ATOM 1974 C C . PRO A 1 249 ? 0.839 34.043 -45.470 1.00 60.06 249 PRO A C 1
ATOM 1976 O O . PRO A 1 249 ? 0.505 34.772 -46.404 1.00 60.06 249 PRO A O 1
ATOM 1979 N N . LEU A 1 250 ? 0.136 32.969 -45.122 1.00 59.66 250 LEU A N 1
ATOM 1980 C CA . LEU A 1 250 ? -1.154 32.602 -45.684 1.00 59.66 250 LEU A CA 1
ATOM 1981 C C . LEU A 1 250 ? -2.265 33.335 -44.915 1.00 59.66 250 LEU A C 1
ATOM 1983 O O . LEU A 1 250 ? -2.344 33.204 -43.689 1.00 59.66 250 LEU A O 1
ATOM 1987 N N . PRO A 1 251 ? -3.147 34.083 -45.600 1.00 61.09 251 PRO A N 1
ATOM 1988 C CA . PRO A 1 251 ? -4.194 34.846 -44.935 1.00 61.09 251 PRO A CA 1
ATOM 1989 C C . PRO A 1 251 ? -5.250 33.930 -44.285 1.00 61.09 251 PRO A C 1
ATOM 1991 O O . PRO A 1 251 ? -5.741 32.969 -44.888 1.00 61.09 251 PRO A O 1
ATOM 1994 N N . GLY A 1 252 ? -5.584 34.236 -43.027 1.00 61.28 252 GLY A N 1
ATOM 1995 C CA . GLY A 1 252 ? -6.710 33.661 -42.281 1.00 61.28 252 GLY A CA 1
ATOM 1996 C C . GLY A 1 252 ? -8.025 34.416 -42.540 1.00 61.28 252 GLY A C 1
ATOM 1997 O O . GLY A 1 252 ? -8.000 35.474 -43.172 1.00 61.28 252 GLY A O 1
ATOM 1998 N N . PRO A 1 253 ? -9.179 33.913 -42.055 1.00 65.38 253 PRO A N 1
ATOM 1999 C CA . PRO A 1 253 ? -9.312 33.090 -40.847 1.00 65.38 253 PRO A CA 1
ATOM 2000 C C . PRO A 1 253 ? -9.295 31.566 -41.073 1.00 65.38 253 PRO A C 1
ATOM 2002 O O . PRO A 1 253 ? -10.011 31.027 -41.918 1.00 65.38 253 PRO A O 1
ATOM 2005 N N . TRP A 1 254 ? -8.526 30.861 -40.235 1.00 72.25 254 TRP A N 1
ATOM 2006 C CA . TRP A 1 254 ? -8.451 29.397 -40.190 1.00 72.25 254 TRP A CA 1
ATOM 2007 C C . TRP A 1 254 ? -9.583 28.803 -39.351 1.00 72.25 254 TRP A C 1
ATOM 2009 O O . TRP A 1 254 ? -9.849 29.260 -38.239 1.00 72.25 254 TRP A O 1
ATOM 2019 N N . ARG A 1 255 ? -10.218 27.743 -39.855 1.00 72.00 255 ARG A N 1
ATOM 2020 C CA . ARG A 1 255 ? -11.261 26.990 -39.143 1.00 72.00 255 ARG A CA 1
ATOM 2021 C C . ARG A 1 255 ? -11.019 25.481 -39.213 1.00 72.00 255 ARG A C 1
ATOM 2023 O O . ARG A 1 255 ? -10.406 25.020 -40.177 1.00 72.00 255 ARG A O 1
ATOM 2030 N N . PRO A 1 256 ? -11.515 24.690 -38.251 1.00 70.12 256 PRO A N 1
ATOM 2031 C CA . PRO A 1 256 ? -11.497 23.237 -38.358 1.00 70.12 256 PRO A CA 1
ATOM 2032 C C . PRO A 1 256 ? -12.231 22.765 -39.617 1.00 70.12 256 PRO A C 1
ATOM 2034 O O . PRO A 1 256 ? -13.252 23.341 -39.998 1.00 70.12 256 PRO A O 1
ATOM 2037 N N . ALA A 1 257 ? -11.717 21.722 -40.273 1.00 70.81 257 ALA A N 1
ATOM 2038 C CA . ALA A 1 257 ? -12.283 21.199 -41.523 1.00 70.81 257 ALA A CA 1
ATOM 2039 C C . ALA A 1 257 ? -13.740 20.715 -41.378 1.00 70.81 257 ALA A C 1
ATOM 2041 O O . ALA A 1 257 ? -14.497 20.724 -42.344 1.00 70.81 257 ALA A O 1
ATOM 2042 N N . ASP A 1 258 ? -14.144 20.333 -40.166 1.00 71.94 258 ASP A N 1
ATOM 2043 C CA . ASP A 1 258 ? -15.510 19.928 -39.828 1.00 71.94 258 ASP A CA 1
ATOM 2044 C C . ASP A 1 258 ? -16.437 21.106 -39.463 1.00 71.94 258 ASP A C 1
ATOM 2046 O O . ASP A 1 258 ? -17.599 20.893 -39.114 1.00 71.94 258 ASP A O 1
ATOM 2050 N N . GLY A 1 259 ? -15.927 22.341 -39.513 1.00 69.12 259 GLY A N 1
ATOM 2051 C CA . GLY A 1 259 ? -16.670 23.571 -39.246 1.00 69.12 259 GLY A CA 1
ATOM 2052 C C . GLY A 1 259 ? -17.032 23.810 -37.777 1.00 69.12 259 GLY A C 1
ATOM 2053 O O . GLY A 1 259 ? -17.751 24.766 -37.492 1.00 69.12 259 GLY A O 1
ATOM 2054 N N . ARG A 1 260 ? -16.565 22.979 -36.833 1.00 73.25 260 ARG A N 1
ATOM 2055 C CA . ARG A 1 260 ? -16.921 23.089 -35.407 1.00 73.25 260 ARG A CA 1
ATOM 2056 C C . ARG A 1 260 ? -15.784 23.730 -34.609 1.00 73.25 260 ARG A C 1
ATOM 2058 O O . ARG A 1 260 ? -14.640 23.337 -34.802 1.00 73.25 260 ARG A O 1
ATOM 2065 N N . PRO A 1 261 ? -16.051 24.644 -33.659 1.00 65.69 261 PRO A N 1
ATOM 2066 C CA . PRO A 1 261 ? -15.013 25.284 -32.848 1.00 65.69 261 PRO A CA 1
ATOM 2067 C C . PRO A 1 261 ? -14.514 24.337 -31.740 1.00 65.69 261 PRO A C 1
ATOM 2069 O O . PRO A 1 261 ? -14.827 24.501 -30.564 1.00 65.69 261 PRO A O 1
ATOM 2072 N N . ARG A 1 262 ? -13.769 23.295 -32.125 1.00 63.94 262 ARG A N 1
ATOM 2073 C CA . ARG A 1 262 ? -13.196 22.276 -31.232 1.00 63.94 262 ARG A CA 1
ATOM 2074 C C . ARG A 1 262 ? -11.755 21.938 -31.637 1.00 63.94 262 ARG A C 1
ATOM 2076 O O . ARG A 1 262 ? -11.379 22.212 -32.777 1.00 63.94 262 ARG A O 1
ATOM 2083 N N . PRO A 1 263 ? -10.947 21.330 -30.746 1.00 60.81 263 PRO A N 1
ATOM 2084 C CA . PRO A 1 263 ? -9.592 20.909 -31.093 1.00 60.81 263 PRO A CA 1
ATOM 2085 C C . PRO A 1 263 ? -9.612 19.989 -32.319 1.00 60.81 263 PRO A C 1
ATOM 2087 O O . PRO A 1 263 ? -10.342 18.996 -32.338 1.00 60.81 263 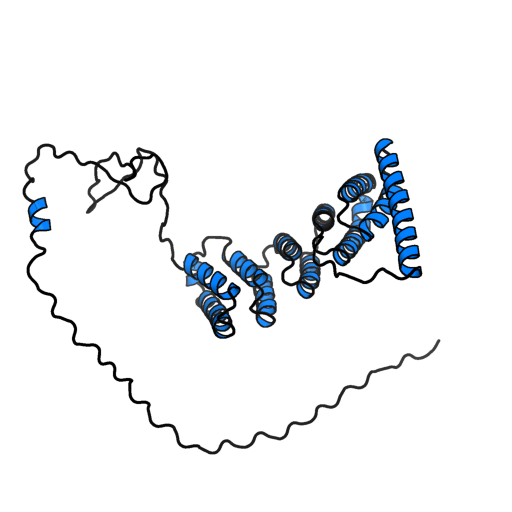PRO A O 1
ATOM 2090 N N . SER A 1 264 ? -8.821 20.324 -33.338 1.00 56.72 264 SER A N 1
ATOM 2091 C CA . SER A 1 264 ? -8.773 19.592 -34.605 1.00 56.72 264 SER A CA 1
ATOM 2092 C C . SER A 1 264 ? -7.331 19.402 -35.059 1.00 56.72 264 SER A C 1
ATOM 2094 O O . SER A 1 264 ? -6.475 20.264 -34.857 1.00 56.72 264 SER A O 1
ATOM 2096 N N . CYS A 1 265 ? -7.064 18.261 -35.689 1.00 55.94 265 CYS A N 1
ATOM 2097 C CA . CYS A 1 265 ? -5.823 18.002 -36.413 1.00 55.94 265 CYS A CA 1
ATOM 2098 C C . CYS A 1 265 ? -5.874 18.476 -37.878 1.00 55.94 265 CYS A C 1
ATOM 2100 O O . CYS A 1 265 ? -4.835 18.496 -38.530 1.00 55.94 265 CYS A O 1
ATOM 2102 N N . PHE A 1 266 ? -7.044 18.892 -38.379 1.00 57.62 266 PHE A N 1
ATOM 2103 C CA . PHE A 1 266 ? -7.254 19.366 -39.751 1.00 57.62 266 PHE A CA 1
ATOM 2104 C C . PHE A 1 266 ? -7.926 20.743 -39.758 1.00 57.62 266 PHE A C 1
ATOM 2106 O O . PHE A 1 266 ? -9.031 20.911 -39.228 1.00 57.62 266 PHE A O 1
ATOM 2113 N N . TRP A 1 267 ? -7.260 21.716 -40.378 1.00 68.75 267 TRP A N 1
ATOM 2114 C CA . TRP A 1 267 ? -7.684 23.113 -40.463 1.00 68.75 267 TRP A CA 1
ATOM 2115 C C . TRP A 1 267 ? -7.683 23.574 -41.920 1.00 68.75 267 TRP A C 1
ATOM 2117 O O . TRP A 1 267 ? -6.842 23.148 -42.707 1.00 68.75 267 TRP A O 1
ATOM 2127 N N . VAL A 1 268 ? -8.627 24.440 -42.272 1.00 71.19 268 VAL A N 1
ATOM 2128 C CA . VAL A 1 268 ? -8.801 25.001 -43.616 1.00 71.19 268 VAL A CA 1
ATOM 2129 C C . VAL A 1 268 ? -8.953 26.519 -43.531 1.00 71.19 268 VAL A C 1
ATOM 2131 O O . VAL A 1 268 ? -9.557 27.034 -42.588 1.00 71.19 268 VAL A O 1
ATOM 2134 N N . SER A 1 269 ? -8.427 27.232 -44.524 1.00 71.19 269 SER A N 1
ATOM 2135 C CA . SER A 1 269 ? -8.680 28.659 -44.762 1.00 71.19 269 SER A CA 1
ATOM 2136 C C . SER A 1 269 ? -9.240 28.819 -46.174 1.00 71.19 269 SER A C 1
ATOM 2138 O O . SER A 1 269 ? -8.898 28.045 -47.070 1.00 71.19 269 SER A O 1
ATOM 2140 N N . VAL A 1 270 ? -10.131 29.789 -46.372 1.00 64.88 270 VAL A N 1
ATOM 2141 C CA . VAL A 1 270 ? -10.640 30.135 -47.705 1.00 64.88 270 VAL A CA 1
ATOM 2142 C C . VAL A 1 270 ? -9.812 31.307 -48.206 1.00 64.88 270 VAL A C 1
ATOM 2144 O O . VAL A 1 270 ? -9.923 32.411 -47.680 1.00 64.88 270 VAL A O 1
ATOM 2147 N N . THR A 1 271 ? -8.995 31.084 -49.230 1.00 57.91 271 THR A N 1
ATOM 2148 C CA . THR A 1 271 ? -8.344 32.170 -49.961 1.00 57.91 271 THR A CA 1
ATOM 2149 C C . THR A 1 271 ? -9.323 32.699 -51.012 1.00 57.91 271 THR A C 1
ATOM 2151 O O . THR A 1 271 ? -9.717 31.978 -51.926 1.00 57.91 271 THR A O 1
ATOM 2154 N N . SER A 1 272 ? -9.780 33.948 -50.880 1.00 51.66 272 SER A N 1
ATOM 2155 C CA . SER A 1 272 ? -10.598 34.573 -51.929 1.00 51.66 272 SER A CA 1
ATOM 2156 C C . SER A 1 272 ? -9.747 34.802 -53.185 1.00 51.66 272 SER A C 1
ATOM 2158 O O . SER A 1 272 ? -8.659 35.373 -53.073 1.00 51.66 272 SER A O 1
ATOM 2160 N N . PRO A 1 273 ? -10.213 34.423 -54.388 1.00 53.62 273 PRO A N 1
ATOM 2161 C CA . PRO A 1 273 ? -9.538 34.781 -55.626 1.00 53.62 273 PRO A CA 1
ATOM 2162 C C . PRO A 1 273 ? -9.885 36.238 -55.962 1.00 53.62 273 PRO A C 1
ATOM 2164 O O . PRO A 1 273 ? -10.906 36.519 -56.580 1.00 53.62 273 PRO A O 1
ATOM 2167 N N . GLY A 1 274 ? -9.066 37.183 -55.499 1.00 40.88 274 GLY A N 1
ATOM 2168 C CA . GLY A 1 274 ? -9.269 38.616 -55.723 1.00 40.88 274 GLY A CA 1
ATOM 2169 C C . GLY A 1 274 ? -8.100 39.267 -56.456 1.00 40.88 274 GLY A C 1
ATOM 2170 O O . GLY A 1 274 ? -7.111 39.613 -55.827 1.00 40.88 274 GLY A O 1
ATOM 2171 N N . GLY A 1 275 ? -8.254 39.440 -57.775 1.00 39.94 275 GLY A N 1
ATOM 2172 C CA . GLY A 1 275 ? -7.715 40.557 -58.566 1.00 39.94 275 GLY A CA 1
ATOM 2173 C C . GLY A 1 275 ? -6.218 40.867 -58.466 1.00 39.94 275 GLY A C 1
ATOM 2174 O O . GLY A 1 275 ? -5.828 41.853 -57.856 1.00 39.94 275 GLY A O 1
ATOM 2175 N N . GLY A 1 276 ? -5.375 40.098 -59.152 1.00 36.69 276 GLY A N 1
ATOM 2176 C CA . GLY A 1 276 ? -3.974 40.467 -59.353 1.00 36.69 276 GLY A CA 1
ATOM 2177 C C . GLY A 1 276 ? -3.279 39.465 -60.259 1.00 36.69 276 GLY A C 1
ATOM 2178 O O . GLY A 1 276 ? -3.160 38.299 -59.898 1.00 36.69 276 GLY A O 1
ATOM 2179 N N . ALA A 1 277 ? -2.893 39.916 -61.452 1.00 41.81 277 ALA A N 1
ATOM 2180 C CA . ALA A 1 277 ? -2.288 39.175 -62.559 1.00 41.81 277 ALA A CA 1
ATOM 2181 C C . ALA A 1 277 ? -1.330 38.034 -62.145 1.00 41.81 277 ALA A C 1
ATOM 2183 O O . ALA A 1 277 ? -0.129 38.243 -62.024 1.00 41.81 277 ALA A O 1
ATOM 2184 N N . ASN A 1 278 ? -1.862 36.830 -61.910 1.00 42.97 278 ASN A N 1
ATOM 2185 C CA . ASN A 1 278 ? -1.120 35.557 -61.888 1.00 42.97 278 ASN A CA 1
ATOM 2186 C C . ASN A 1 278 ? -2.060 34.332 -61.810 1.00 42.97 278 ASN A C 1
ATOM 2188 O O . ASN A 1 278 ? -1.704 33.286 -61.264 1.00 42.97 278 ASN A O 1
ATOM 2192 N N . GLY A 1 279 ? -3.262 34.437 -62.391 1.00 38.03 279 GLY A N 1
ATOM 2193 C CA . GLY A 1 279 ? -4.229 33.332 -62.485 1.00 38.03 279 GLY A CA 1
ATOM 2194 C C . GLY A 1 279 ? 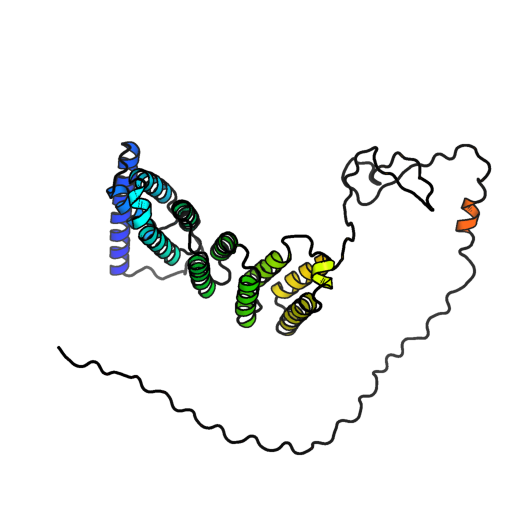-3.752 32.135 -63.321 1.00 38.03 279 GLY A C 1
ATOM 2195 O O . GLY A 1 279 ? -4.365 31.076 -63.269 1.00 38.03 279 GLY A O 1
ATOM 2196 N N . GLU A 1 280 ? -2.635 32.259 -64.039 1.00 39.81 280 GLU A N 1
ATOM 2197 C CA . GLU A 1 280 ? -2.099 31.193 -64.895 1.00 39.81 280 GLU A CA 1
ATOM 2198 C C . GLU A 1 280 ? -0.997 30.346 -64.235 1.00 39.81 280 GLU A C 1
ATOM 2200 O O . GLU A 1 280 ? -0.689 29.259 -64.725 1.00 39.81 280 GLU A O 1
ATOM 2205 N N . LYS A 1 281 ? -0.428 30.752 -63.087 1.00 41.16 281 LYS A N 1
ATOM 2206 C CA . LYS A 1 281 ? 0.693 30.001 -62.481 1.00 41.16 281 LYS A CA 1
ATOM 2207 C C . LYS A 1 281 ? 0.284 28.759 -61.684 1.00 41.16 281 LYS A C 1
ATOM 2209 O O . LYS A 1 281 ? 1.062 27.811 -61.616 1.00 41.16 281 LYS A O 1
ATOM 2214 N N . TRP A 1 282 ? -0.933 28.698 -61.144 1.00 37.59 282 TRP A N 1
ATOM 2215 C CA . TRP A 1 282 ? -1.363 27.542 -60.340 1.00 37.59 282 TRP A CA 1
ATOM 2216 C C . TRP A 1 282 ? -1.904 26.369 -61.170 1.00 37.59 282 TRP A C 1
ATOM 2218 O O . TRP A 1 282 ? -1.858 25.228 -60.716 1.00 37.59 282 TRP A O 1
ATOM 2228 N N . ALA A 1 283 ? -2.322 26.605 -62.419 1.00 33.22 283 ALA A N 1
ATOM 2229 C CA . ALA A 1 283 ? -2.661 25.523 -63.348 1.00 33.22 283 ALA A CA 1
ATOM 2230 C C . ALA A 1 283 ? -1.411 24.819 -63.919 1.00 33.22 283 ALA A C 1
ATOM 2232 O O . ALA A 1 283 ? -1.485 23.653 -64.311 1.00 33.22 283 ALA A O 1
ATOM 2233 N N . GLY A 1 284 ? -0.255 25.499 -63.932 1.00 33.03 284 GLY A N 1
ATOM 2234 C CA . GLY A 1 284 ? 1.020 24.948 -64.405 1.00 33.03 284 GLY A CA 1
ATOM 2235 C C . GLY A 1 284 ? 1.644 23.922 -63.455 1.00 33.03 284 GLY A C 1
ATOM 2236 O O . GLY A 1 284 ? 2.211 22.934 -63.914 1.00 33.03 284 GLY A O 1
ATOM 2237 N N . LEU A 1 285 ? 1.467 24.086 -62.139 1.00 35.22 285 LEU A N 1
ATOM 2238 C CA . LEU A 1 285 ? 2.034 23.160 -61.148 1.00 35.22 285 LEU A CA 1
ATOM 2239 C C . LEU A 1 285 ? 1.258 21.832 -61.047 1.00 35.22 285 LEU A C 1
ATOM 2241 O O . LEU A 1 285 ? 1.803 20.826 -60.610 1.00 35.22 285 LEU A O 1
ATOM 2245 N N . MET A 1 286 ? 0.007 21.801 -61.518 1.00 32.41 286 MET A N 1
ATOM 2246 C CA . MET A 1 286 ? -0.796 20.574 -61.643 1.00 32.41 286 MET A CA 1
ATOM 2247 C C . MET A 1 286 ? -0.617 19.869 -63.002 1.00 32.41 286 MET A C 1
ATOM 2249 O O . MET A 1 286 ? -1.137 18.768 -63.189 1.00 32.41 286 MET A O 1
ATOM 2253 N N . LYS A 1 287 ? 0.117 20.466 -63.958 1.00 34.28 287 LYS A N 1
ATOM 2254 C CA . LYS A 1 287 ? 0.369 19.890 -65.295 1.00 34.28 287 LYS A CA 1
ATOM 2255 C C . LYS A 1 287 ? 1.805 19.410 -65.540 1.00 34.28 287 LYS A C 1
ATOM 2257 O O . LYS A 1 287 ? 2.012 18.712 -66.526 1.00 34.28 287 LYS A O 1
ATOM 2262 N N . SER A 1 288 ? 2.765 19.652 -64.644 1.00 37.25 288 SER A N 1
ATOM 2263 C CA . SER A 1 288 ? 4.107 19.034 -64.724 1.00 37.25 288 SER A CA 1
ATOM 2264 C C . SER A 1 288 ? 4.195 17.622 -64.114 1.00 37.25 288 SER A C 1
ATOM 2266 O O . SER A 1 288 ? 5.277 17.055 -64.017 1.00 37.25 288 SER A O 1
ATOM 2268 N N . GLY A 1 289 ? 3.061 17.015 -63.746 1.00 35.91 289 GLY A N 1
ATOM 2269 C CA . GLY A 1 289 ? 2.983 15.671 -63.159 1.00 35.91 289 GLY A CA 1
ATOM 2270 C C . GLY A 1 289 ? 2.557 14.547 -64.112 1.00 35.91 289 GLY A C 1
ATOM 2271 O O . GLY A 1 289 ? 2.027 13.541 -63.646 1.00 35.91 289 GLY A O 1
ATOM 2272 N N . ARG A 1 290 ? 2.717 14.687 -65.435 1.00 45.84 290 ARG A N 1
ATOM 2273 C CA . ARG A 1 290 ? 2.578 13.557 -66.376 1.00 45.84 290 ARG A CA 1
ATOM 2274 C C . ARG A 1 290 ? 3.722 13.554 -67.373 1.00 45.84 290 ARG A C 1
ATOM 2276 O O . ARG A 1 290 ? 3.757 14.381 -68.275 1.00 45.84 290 ARG A O 1
ATOM 2283 N N . GLY A 1 291 ? 4.614 12.583 -67.217 1.00 41.19 291 GLY A N 1
ATOM 2284 C CA . GLY A 1 291 ? 5.656 12.307 -68.197 1.00 41.19 291 GLY A CA 1
ATOM 2285 C C . GLY A 1 291 ? 6.897 11.643 -67.621 1.00 41.19 291 GLY A C 1
ATOM 2286 O O . GLY A 1 291 ? 7.989 12.116 -67.892 1.00 41.19 291 GLY A O 1
ATOM 2287 N N . GLN A 1 292 ? 6.735 10.582 -66.830 1.00 34.94 292 GLN A N 1
ATOM 2288 C CA . GLN A 1 292 ? 7.698 9.481 -66.744 1.00 34.94 292 GLN A CA 1
ATOM 2289 C C . GLN A 1 292 ? 6.978 8.295 -66.096 1.00 34.94 292 GLN A C 1
ATOM 2291 O O . GLN A 1 292 ? 6.567 8.354 -64.938 1.00 34.94 292 GLN A O 1
ATOM 2296 N N . SER A 1 293 ? 6.728 7.259 -66.894 1.00 38.81 293 SER A N 1
ATOM 2297 C CA . SER A 1 293 ? 6.258 5.965 -66.405 1.00 38.81 293 SER A CA 1
ATOM 2298 C C . SER A 1 293 ? 7.250 5.438 -65.365 1.00 38.81 293 SER A C 1
ATOM 2300 O O . SER A 1 293 ? 8.450 5.484 -65.635 1.00 38.81 293 SER A O 1
ATOM 2302 N N . PRO A 1 294 ? 6.807 4.926 -64.206 1.00 39.50 294 PRO A N 1
ATOM 2303 C CA . PRO A 1 294 ? 7.707 4.178 -63.348 1.00 39.50 294 PRO A CA 1
ATOM 2304 C C . PRO A 1 294 ? 8.053 2.870 -64.067 1.00 39.50 294 PRO A C 1
ATOM 2306 O O . PRO A 1 294 ? 7.162 2.080 -64.389 1.00 39.50 294 PRO A O 1
ATOM 2309 N N . GLU A 1 295 ? 9.337 2.653 -64.349 1.00 39.47 295 GLU A N 1
ATOM 2310 C CA . GLU A 1 295 ? 9.852 1.309 -64.602 1.00 39.47 295 GLU A CA 1
ATOM 2311 C C . GLU A 1 295 ? 9.393 0.399 -63.459 1.00 39.47 295 GLU A C 1
ATOM 2313 O O . GLU A 1 295 ? 9.506 0.743 -62.278 1.00 39.47 295 GLU A O 1
ATOM 2318 N N . ALA A 1 296 ? 8.815 -0.747 -63.816 1.00 39.94 296 ALA A N 1
ATOM 2319 C CA . ALA A 1 296 ? 8.460 -1.764 -62.846 1.00 39.94 296 ALA A CA 1
ATOM 2320 C C . ALA A 1 296 ? 9.735 -2.208 -62.103 1.00 39.94 296 ALA A C 1
ATOM 2322 O O . ALA A 1 296 ? 10.746 -2.475 -62.756 1.00 39.94 296 ALA A O 1
ATOM 2323 N N . PRO A 1 297 ? 9.718 -2.309 -60.762 1.00 42.31 297 PRO A N 1
ATOM 2324 C CA . PRO A 1 297 ? 10.828 -2.925 -60.050 1.00 42.31 297 PRO A CA 1
ATOM 2325 C C . PRO A 1 297 ? 10.988 -4.377 -60.537 1.00 42.31 297 PRO A C 1
ATOM 2327 O O . PRO A 1 297 ? 9.974 -5.034 -60.808 1.00 42.31 297 PRO A O 1
ATOM 2330 N N . PRO A 1 298 ? 12.221 -4.903 -60.660 1.00 42.53 298 PRO A N 1
ATOM 2331 C CA . PRO A 1 298 ? 12.409 -6.300 -61.022 1.00 42.53 298 PRO A CA 1
ATOM 2332 C C . PRO A 1 298 ? 11.725 -7.203 -59.980 1.00 42.53 298 PRO A C 1
ATOM 2334 O O . PRO A 1 298 ? 11.654 -6.836 -58.800 1.00 42.53 298 PRO A O 1
ATOM 2337 N N . PRO A 1 299 ? 11.188 -8.365 -60.393 1.00 39.84 299 PRO A N 1
ATOM 2338 C CA . PRO A 1 299 ? 10.486 -9.259 -59.486 1.00 39.84 299 PRO A CA 1
ATOM 2339 C C . PRO A 1 299 ? 11.405 -9.700 -58.344 1.00 39.84 299 PRO A C 1
ATOM 2341 O O . PRO A 1 299 ? 12.578 -10.012 -58.540 1.00 39.84 299 PRO A O 1
ATOM 2344 N N . PHE A 1 300 ? 10.835 -9.715 -57.143 1.00 35.50 300 PHE A N 1
ATOM 2345 C CA . PHE A 1 300 ? 11.461 -10.220 -55.929 1.00 35.50 300 PHE A CA 1
ATOM 2346 C C . PHE A 1 300 ? 11.771 -11.713 -56.125 1.00 35.50 300 PHE A C 1
ATOM 2348 O O . PHE A 1 300 ? 10.850 -12.519 -56.262 1.00 35.50 300 PHE A O 1
ATOM 2355 N N . ASP A 1 301 ? 13.052 -12.078 -56.178 1.00 40.00 301 ASP A N 1
ATOM 2356 C CA . ASP A 1 301 ? 13.476 -13.478 -56.197 1.00 40.00 301 ASP A CA 1
ATOM 2357 C C . ASP A 1 301 ? 13.171 -14.097 -54.825 1.00 40.00 301 ASP A C 1
ATOM 2359 O O . ASP A 1 301 ? 13.726 -13.701 -53.798 1.00 40.00 301 ASP A O 1
ATOM 2363 N N . ALA A 1 302 ? 12.228 -15.038 -54.800 1.00 40.06 302 ALA A N 1
ATOM 2364 C CA . ALA A 1 302 ? 11.799 -15.767 -53.610 1.00 40.06 302 ALA A CA 1
ATOM 2365 C C . ALA A 1 302 ? 12.688 -16.995 -53.331 1.00 40.06 302 ALA A C 1
ATOM 2367 O O . ALA A 1 302 ? 12.200 -18.030 -52.874 1.00 40.06 302 ALA A O 1
ATOM 2368 N N . SER A 1 303 ? 13.989 -16.890 -53.599 1.00 40.28 303 SER A N 1
ATOM 2369 C CA . SER A 1 303 ? 14.968 -17.930 -53.286 1.00 40.28 303 SER A CA 1
ATOM 2370 C C . SER A 1 303 ? 15.670 -17.608 -51.957 1.00 40.28 303 SER A C 1
ATOM 2372 O O . SER A 1 303 ? 16.252 -16.530 -51.817 1.00 40.28 303 SER A O 1
ATOM 2374 N N . PRO A 1 304 ? 15.634 -18.498 -50.946 1.00 40.53 304 PRO A N 1
ATOM 2375 C CA . PRO A 1 304 ? 16.362 -18.280 -49.700 1.00 40.53 304 PRO A CA 1
ATOM 2376 C C . PRO A 1 304 ? 17.879 -18.270 -49.969 1.00 40.53 304 PRO A C 1
ATOM 2378 O O . PRO A 1 304 ? 18.354 -19.067 -50.782 1.00 40.53 304 PRO A O 1
ATOM 2381 N N . PRO A 1 305 ? 18.670 -17.418 -49.290 1.00 42.34 305 PRO A N 1
ATOM 2382 C CA . PRO A 1 305 ? 20.119 -17.453 -49.434 1.00 42.34 305 PRO A CA 1
ATOM 2383 C C . PRO A 1 305 ? 20.659 -18.813 -48.971 1.00 42.34 305 PRO A C 1
ATOM 2385 O O . PRO A 1 305 ? 20.266 -19.328 -47.921 1.00 42.34 305 PRO A O 1
ATOM 2388 N N . ALA A 1 306 ? 21.562 -19.397 -49.762 1.00 42.75 306 ALA A N 1
ATOM 2389 C CA . ALA A 1 306 ? 22.230 -20.647 -49.430 1.00 42.75 306 ALA A CA 1
ATOM 2390 C C . ALA A 1 306 ? 22.958 -20.525 -48.081 1.00 42.75 306 ALA A C 1
ATOM 2392 O O . ALA A 1 306 ? 23.775 -19.626 -47.873 1.00 42.75 306 ALA A O 1
ATOM 2393 N N . LEU A 1 307 ? 22.649 -21.442 -47.163 1.00 41.97 307 LEU A N 1
ATOM 2394 C CA . LEU A 1 307 ? 23.335 -21.570 -45.882 1.00 41.97 307 LEU A CA 1
ATOM 2395 C C . LEU A 1 307 ? 24.826 -21.876 -46.119 1.00 41.97 307 LEU A C 1
ATOM 2397 O O . LEU A 1 307 ? 25.137 -22.755 -46.928 1.00 41.97 307 LEU A O 1
ATOM 2401 N N . PRO A 1 308 ? 25.759 -21.218 -45.407 1.00 47.06 308 PRO A N 1
ATOM 2402 C CA . PRO A 1 308 ? 27.155 -21.636 -45.418 1.00 47.06 308 PRO A CA 1
ATOM 2403 C C . PRO A 1 308 ? 27.279 -23.068 -44.862 1.00 47.06 308 PRO A C 1
ATOM 2405 O O . PRO A 1 308 ? 26.506 -23.448 -43.974 1.00 47.06 308 PRO A O 1
ATOM 2408 N N . PRO A 1 309 ? 28.230 -23.885 -45.356 1.00 46.31 309 PRO A N 1
ATOM 2409 C CA . PRO A 1 309 ? 28.384 -25.259 -44.895 1.00 46.31 309 PRO A CA 1
ATOM 2410 C C . PRO A 1 309 ? 28.690 -25.295 -43.396 1.00 46.31 309 PRO A C 1
ATOM 2412 O O . PRO A 1 309 ? 29.535 -24.552 -42.894 1.00 46.31 309 PRO A O 1
ATOM 2415 N N . ALA A 1 310 ? 27.994 -26.185 -42.688 1.00 42.53 310 ALA A N 1
ATOM 2416 C CA . ALA A 1 310 ? 28.176 -26.400 -41.261 1.00 42.53 310 ALA A CA 1
ATOM 2417 C C . ALA A 1 310 ? 29.643 -26.762 -40.938 1.00 42.53 310 ALA A C 1
ATOM 2419 O O . ALA A 1 310 ? 30.239 -27.589 -41.641 1.00 42.53 310 ALA A O 1
ATOM 2420 N N . PRO A 1 311 ? 30.241 -26.200 -39.871 1.00 42.16 311 PRO A N 1
ATOM 2421 C CA . PRO A 1 311 ? 31.547 -26.643 -39.411 1.00 42.16 311 PRO A CA 1
ATOM 2422 C C . PRO A 1 311 ? 31.462 -28.106 -38.954 1.00 42.16 311 PRO A C 1
ATOM 2424 O O . PRO A 1 311 ? 30.533 -28.507 -38.250 1.00 42.16 311 PRO A O 1
ATOM 2427 N N . ARG A 1 312 ? 32.442 -28.916 -39.373 1.00 45.97 312 ARG A N 1
ATOM 2428 C CA . ARG A 1 312 ? 32.586 -30.321 -38.957 1.00 45.97 312 ARG A CA 1
ATOM 2429 C C . ARG A 1 312 ? 32.635 -30.415 -37.422 1.00 45.97 312 ARG A C 1
ATOM 2431 O O . ARG A 1 312 ? 33.222 -29.528 -36.799 1.00 45.97 312 ARG A O 1
ATOM 2438 N N . PRO A 1 313 ? 32.090 -31.478 -36.802 1.00 38.22 313 PRO A N 1
ATOM 2439 C CA . PRO A 1 313 ? 32.120 -31.636 -35.353 1.00 38.22 313 PRO A CA 1
ATOM 2440 C C . PRO A 1 313 ? 33.565 -31.844 -34.879 1.00 38.22 313 PRO A C 1
ATOM 2442 O O . PRO A 1 313 ? 34.117 -32.939 -34.952 1.00 38.22 313 PRO A O 1
ATOM 2445 N N . GLY A 1 314 ? 34.188 -30.762 -34.417 1.00 39.53 314 GLY A N 1
ATOM 2446 C CA . GLY A 1 314 ? 35.421 -30.800 -33.645 1.00 39.53 314 GLY A CA 1
ATOM 2447 C C . GLY A 1 314 ? 35.113 -31.230 -32.214 1.00 39.53 314 GLY A C 1
ATOM 2448 O O . GLY A 1 314 ? 34.186 -30.719 -31.588 1.00 39.53 314 GLY A O 1
ATOM 2449 N N . HIS A 1 315 ? 35.882 -32.192 -31.713 1.00 42.66 315 HIS A N 1
ATOM 2450 C CA . HIS A 1 315 ? 35.827 -32.696 -30.345 1.00 42.66 315 HIS A CA 1
ATOM 2451 C C . HIS A 1 315 ? 35.798 -31.566 -29.302 1.00 42.66 315 HIS A C 1
ATOM 2453 O O . HIS A 1 315 ? 36.782 -30.851 -29.125 1.00 42.66 315 HIS A O 1
ATOM 2459 N N . ALA A 1 316 ? 34.697 -31.455 -28.557 1.00 38.38 316 ALA A N 1
ATOM 2460 C CA . ALA A 1 316 ? 34.674 -30.689 -27.318 1.00 38.38 316 ALA A CA 1
ATOM 2461 C C . ALA A 1 316 ? 35.301 -31.536 -26.187 1.00 38.38 316 ALA A C 1
ATOM 2463 O O . ALA A 1 316 ? 34.925 -32.704 -26.027 1.00 38.38 316 ALA A O 1
ATOM 2464 N N . PRO A 1 317 ? 36.246 -30.999 -25.396 1.00 40.53 317 PRO A N 1
ATOM 2465 C CA . PRO A 1 317 ? 36.800 -31.707 -24.250 1.00 40.53 317 PRO A CA 1
ATOM 2466 C C . PRO A 1 317 ? 35.745 -31.858 -23.143 1.00 40.53 317 PRO A C 1
ATOM 2468 O O . PRO A 1 317 ? 34.941 -30.961 -22.889 1.00 40.53 317 PRO A O 1
ATOM 2471 N N . ARG A 1 318 ? 35.744 -33.028 -22.491 1.00 43.44 318 ARG A N 1
ATOM 2472 C CA . ARG A 1 318 ? 34.817 -33.392 -21.406 1.00 43.44 318 ARG A CA 1
ATOM 2473 C C . ARG A 1 318 ? 34.849 -32.359 -20.263 1.00 43.44 318 ARG A C 1
ATOM 2475 O O . ARG A 1 318 ? 35.941 -31.985 -19.836 1.00 43.44 318 ARG A O 1
ATOM 2482 N N . PRO A 1 319 ? 33.695 -31.974 -19.688 1.00 44.09 319 PRO A N 1
ATOM 2483 C CA . PRO A 1 319 ? 33.674 -31.191 -18.459 1.00 44.09 319 PRO A CA 1
ATOM 2484 C C . PRO A 1 319 ? 34.166 -32.037 -17.265 1.00 44.09 319 PRO A C 1
ATOM 2486 O O . PRO A 1 319 ? 33.884 -33.240 -17.210 1.00 44.09 319 PRO A O 1
ATOM 2489 N N . PRO A 1 320 ? 34.885 -31.444 -16.295 1.00 44.06 320 PRO A N 1
ATOM 2490 C CA . PRO A 1 320 ? 35.345 -32.153 -15.104 1.00 44.06 320 PRO A CA 1
ATOM 2491 C C . PRO A 1 320 ? 34.166 -32.568 -14.199 1.00 44.06 320 PRO A C 1
ATOM 2493 O O . PRO A 1 320 ? 33.117 -31.915 -14.200 1.00 44.06 320 PRO A O 1
ATOM 2496 N N . PRO A 1 321 ? 34.311 -33.647 -13.405 1.00 39.94 321 PRO A N 1
ATOM 2497 C CA . PRO A 1 321 ? 33.230 -34.171 -12.578 1.00 39.94 321 PRO A CA 1
ATOM 2498 C C . PRO A 1 321 ? 32.812 -33.180 -11.483 1.00 39.94 321 PRO A C 1
ATOM 2500 O O . PRO A 1 321 ? 33.641 -32.608 -10.772 1.00 39.94 321 PRO A O 1
ATOM 2503 N N . ARG A 1 322 ? 31.491 -33.016 -11.327 1.00 35.69 322 ARG A N 1
ATOM 2504 C CA . ARG A 1 322 ? 30.855 -32.236 -10.257 1.00 35.69 322 ARG A CA 1
ATOM 2505 C C . ARG A 1 322 ? 31.294 -32.766 -8.887 1.00 35.69 322 ARG A C 1
ATOM 2507 O O . ARG A 1 322 ? 30.942 -33.883 -8.514 1.00 35.69 322 ARG A O 1
ATOM 2514 N N . ARG A 1 323 ? 32.006 -31.945 -8.109 1.00 33.53 323 ARG A N 1
ATOM 2515 C CA . ARG A 1 323 ? 32.184 -32.178 -6.669 1.00 33.53 323 ARG A CA 1
ATOM 2516 C C . ARG A 1 323 ? 30.841 -31.957 -5.971 1.00 33.53 323 ARG A C 1
ATOM 2518 O O . ARG A 1 323 ? 30.272 -30.870 -6.038 1.00 33.53 323 ARG A O 1
ATOM 2525 N N . LEU A 1 324 ? 30.341 -33.005 -5.323 1.00 32.50 324 LEU A N 1
ATOM 2526 C CA . LEU A 1 324 ? 29.226 -32.955 -4.381 1.00 32.50 324 LEU A CA 1
ATOM 2527 C C . LEU A 1 324 ? 29.603 -32.018 -3.225 1.00 32.50 324 LEU A C 1
ATOM 2529 O O . LEU A 1 324 ? 30.450 -32.358 -2.402 1.00 32.50 324 LEU A O 1
ATOM 2533 N N . ALA A 1 325 ? 28.993 -30.834 -3.177 1.00 32.97 325 ALA A N 1
ATOM 2534 C CA . ALA A 1 325 ? 29.083 -29.959 -2.019 1.00 32.97 325 ALA A CA 1
ATOM 2535 C C . ALA A 1 325 ? 28.186 -30.519 -0.907 1.00 32.97 325 ALA A C 1
ATOM 2537 O O . ALA A 1 325 ? 26.964 -30.617 -1.027 1.00 32.97 325 ALA A O 1
ATOM 2538 N N . THR A 1 326 ? 28.848 -30.936 0.161 1.00 32.50 326 THR A N 1
ATOM 2539 C CA . THR A 1 326 ? 28.318 -31.410 1.434 1.00 32.50 326 THR A CA 1
ATOM 2540 C C . THR A 1 326 ? 27.395 -30.385 2.095 1.00 32.50 326 THR A C 1
ATOM 2542 O O . THR A 1 326 ? 27.724 -29.204 2.183 1.00 32.50 326 THR A O 1
ATOM 2545 N N . ARG A 1 327 ? 26.249 -30.859 2.603 1.00 31.23 327 ARG A N 1
ATOM 2546 C CA . ARG A 1 327 ? 25.321 -30.104 3.463 1.00 31.23 327 ARG A CA 1
ATOM 2547 C C . ARG A 1 327 ? 26.051 -29.540 4.697 1.00 31.23 327 ARG A C 1
ATOM 2549 O O . ARG A 1 327 ? 26.733 -30.320 5.364 1.00 31.23 327 ARG A O 1
ATOM 2556 N N . PRO A 1 328 ? 25.862 -28.266 5.076 1.00 33.50 328 PRO A N 1
ATOM 2557 C CA . PRO A 1 328 ? 26.288 -27.794 6.388 1.00 33.50 328 PRO A CA 1
ATOM 2558 C C . PRO A 1 328 ? 25.345 -28.336 7.480 1.00 33.50 328 PRO A C 1
ATOM 2560 O O . PRO A 1 328 ? 24.122 -28.242 7.368 1.00 33.50 328 PRO A O 1
ATOM 2563 N N . ARG A 1 329 ? 25.930 -28.949 8.519 1.00 33.53 329 ARG A N 1
ATOM 2564 C CA . ARG A 1 329 ? 25.259 -29.339 9.772 1.00 33.53 329 ARG A CA 1
ATOM 2565 C C . ARG A 1 329 ? 24.944 -28.090 10.620 1.00 33.53 329 ARG A C 1
ATOM 2567 O O . ARG A 1 329 ? 25.710 -27.130 10.558 1.00 33.53 329 ARG A O 1
ATOM 2574 N N . PRO A 1 330 ? 23.864 -28.100 11.423 1.00 32.47 330 PRO A N 1
ATOM 2575 C CA . PRO A 1 330 ? 23.518 -26.994 12.311 1.00 32.47 330 PRO A CA 1
ATOM 2576 C C . PRO A 1 330 ? 24.446 -26.944 13.536 1.00 32.47 330 PRO A C 1
ATOM 2578 O O . PRO A 1 330 ? 24.705 -27.969 14.164 1.00 32.47 330 PRO A O 1
ATOM 2581 N N . LEU A 1 331 ? 24.918 -25.742 13.871 1.00 32.69 331 LEU A N 1
ATOM 2582 C CA . LEU A 1 331 ? 25.577 -25.420 15.138 1.00 32.69 331 LEU A CA 1
ATOM 2583 C C . LEU A 1 331 ? 24.502 -25.261 16.223 1.00 32.69 331 LEU A C 1
ATOM 2585 O O . LEU A 1 331 ? 23.802 -24.252 16.271 1.00 32.69 331 LEU A O 1
ATOM 2589 N N . CYS A 1 332 ? 24.369 -26.274 17.074 1.00 33.38 332 CYS A N 1
ATOM 2590 C CA . CYS A 1 332 ? 23.829 -26.142 18.420 1.00 33.38 332 CYS A CA 1
ATOM 2591 C C . CYS A 1 332 ? 25.024 -26.188 19.365 1.00 33.38 332 CYS A C 1
ATOM 2593 O O . CYS A 1 332 ? 25.726 -27.186 19.334 1.00 33.38 332 CYS A O 1
ATOM 2595 N N . ASP A 1 333 ? 25.227 -25.146 20.168 1.00 32.72 333 ASP A N 1
ATOM 2596 C CA . ASP A 1 333 ? 25.863 -25.244 21.484 1.00 32.72 333 ASP A CA 1
ATOM 2597 C C . ASP A 1 333 ? 25.518 -23.984 22.290 1.00 32.72 333 ASP A C 1
ATOM 2599 O O . ASP A 1 333 ? 25.965 -22.876 21.997 1.00 32.72 333 ASP A O 1
ATOM 2603 N N . ALA A 1 334 ? 24.670 -24.173 23.298 1.00 36.72 334 ALA A N 1
ATOM 2604 C CA . ALA A 1 334 ? 24.482 -23.269 24.423 1.00 36.72 334 ALA A CA 1
ATOM 2605 C C . ALA A 1 334 ? 24.962 -24.024 25.674 1.00 36.72 334 ALA A C 1
ATOM 2607 O O . ALA A 1 334 ? 24.544 -25.172 25.851 1.00 36.72 334 ALA A O 1
ATOM 2608 N N . PRO A 1 335 ? 25.806 -23.442 26.544 1.00 41.31 335 PRO A N 1
ATOM 2609 C CA . PRO A 1 335 ? 26.126 -24.049 27.827 1.00 41.31 335 PRO A CA 1
ATOM 2610 C C . PRO A 1 335 ? 25.147 -23.583 28.925 1.00 41.31 335 PRO A C 1
ATOM 2612 O O . PRO A 1 335 ? 24.456 -22.576 28.750 1.00 41.31 335 PRO A O 1
ATOM 2615 N N . PRO A 1 336 ? 25.031 -24.332 30.037 1.00 52.12 336 PRO A N 1
ATOM 2616 C CA . PRO A 1 336 ? 23.882 -24.244 30.928 1.00 52.12 336 PRO A CA 1
ATOM 2617 C C . PRO A 1 336 ? 24.084 -23.311 32.135 1.00 52.12 336 PRO A C 1
ATOM 2619 O O . PRO A 1 336 ? 25.182 -23.223 32.679 1.00 52.12 336 PRO A O 1
ATOM 2622 N N . ARG A 1 337 ? 22.930 -22.811 32.603 1.00 39.44 337 ARG A N 1
ATOM 2623 C CA . ARG A 1 337 ? 22.595 -22.098 33.854 1.00 39.44 337 ARG A CA 1
ATOM 2624 C C . ARG A 1 337 ? 22.983 -20.630 33.972 1.00 39.44 337 ARG A C 1
ATOM 2626 O O . ARG A 1 337 ? 24.182 -20.323 34.104 1.00 39.44 337 ARG A O 1
#

Solvent-accessible surface area (backbone atoms only — not comparable to full-atom values): 21018 Å² total; per-residue (Å²): 141,77,89,79,73,92,67,77,83,73,54,71,69,61,45,55,53,50,50,53,52,50,50,54,48,51,51,45,51,51,51,52,53,50,31,56,74,73,68,58,58,47,73,64,47,42,53,46,30,47,61,47,29,66,74,43,39,74,48,56,68,41,56,54,51,31,51,58,22,56,65,69,63,43,76,74,44,52,76,72,41,46,67,58,51,54,50,51,38,50,54,24,33,72,73,42,75,83,29,64,49,37,55,54,49,48,59,55,59,41,72,80,48,82,71,62,50,65,61,50,48,52,55,27,47,58,51,34,72,78,38,67,72,45,61,61,42,54,51,53,36,57,76,52,42,75,91,45,59,68,61,52,49,51,52,31,49,57,50,38,76,75,37,62,73,44,43,54,39,48,51,50,47,53,44,73,65,49,80,55,78,71,45,69,59,66,65,61,77,44,90,51,60,71,60,52,52,50,51,53,36,48,51,42,34,73,73,40,75,83,47,60,42,31,54,54,44,48,51,54,52,56,63,61,70,52,72,80,70,79,81,55,63,48,70,70,64,84,84,74,77,84,48,65,59,95,88,40,78,53,73,67,74,58,40,33,70,85,73,50,103,58,66,37,84,48,72,44,58,79,80,79,93,73,91,71,101,57,86,67,61,70,62,50,72,73,60,76,79,74,89,75,82,80,77,77,77,80,81,83,77,90,68,79,81,82,75,77,83,77,80,75,89,71,86,76,81,82,80,79,82,84,79,84,81,78,83,84,78,84,91,82,87,81,86,85,134

pLDDT: mean 72.47, std 22.68, range [31.23, 98.0]

Sequence (337 aa):
QHGRLKLRPPDAARRKQREEKLRRYRVAMATLIDKRGRGELDAEVVELTGAVLAANPDVGTCWNLRRRALELLGGDWWVAGVPGELAFVGGCLGVNPKSYGAWHHRCWVLRHAPPDPAAQRAFCARLLEADPRNFHAWEHRRAEAGEAAEAELAFTAQLLARDFSNFSAWHHRGRLLADGPLPPERLRQGAWRPFWELELVQNAVFTDPQDQSAWVYLRCLLARGRGGVKKGAWSVSPGSLEASLEDRPLPGPWRPADGRPRPSCFWVSVTSPGGGANGEKWAGLMKSGRGQSPEAPPPFDASPPALPPAPRPGHAPRPPPRRLATRPRPLCDAPPR

Radius of gyration: 34.19 Å; Cα contacts (8 Å, |Δi|>4): 232; chains: 1; bounding box: 59×75×102 Å

Organism: Anas platyrhynchos (NCBI:txid8839)

InterPro domains:
  IPR002088 Protein prenyltransferase, alpha subunit [PF01239] (84-112)
  IPR002088 Protein prenyltransferase, alpha subunit [PF01239] (122-142)
  IPR002088 Protein prenyltransferase, alpha subunit [PF01239] (150-177)
  IPR002088 Protein prenyltransferase, alpha subunit [PF01239] (197-223)
  IPR002088 Protein prenyltransferase, alpha subunit [PS51147] (81-115)
  IPR002088 Protein prenyltransferase, alpha subunit [PS51147] (148-182)
  IPR002088 Protein prenyltransferase, alpha subunit [PS51147] (193-227)

Nearest PDB structures (foldseek):
  4gtv-assembly1_A  TM=8.736E-01  e=4.254E-13  Rattus norvegicus
  3c72-assembly1_A  TM=8.784E-01  e=7.847E-13  Rattus norvegicus
  3pz1-assembly1_A  TM=8.608E-01  e=4.674E-13  Rattus norvegicus
  3hxd-assembly1_A  TM=8.595E-01  e=4.900E-13  Rattus norvegicus
  6o60-assembly1_A  TM=7.728E-01  e=4.035E-05  Homo sapiens

Secondary structure (DSSP, 8-state):
------PPPPPHHHHHHHHHHHHHHHHHHHHHHHHHHHT--SHHHHHHHHHHHHH-TT-HHHHHHHHHHHHHT-HHHHHHHHHHHHHHHHHHHHH-TT-HHHHHHHHHHHTTS---HHHHHHHHHHHHHH-TT-HHHHHHHHHT-TT-HHHHHHHHHHHHHH-TT-HHHHHHHHHHTTSS---HHHHHSSTTHHHHHHHHHHHHHHH-TT-HHHHHHHHHHHHHHSTT-----B---TT---EEETTEEEPPPPEETTSSSS-BS-EE------S-S-TTHHHHHTTSS-S-PPPPPPP---PPPPPPPPPP---PPPPPP----PPPPP-------

Mean predicted aligned error: 17.5 Å

Foldseek 3Di:
DPDDDPDDDDDPVVVVVVVVLVVLLVVLVVVLVVCVVVVNQEVVLLVSLLSNLLQPVQPLVSLVSNVVSVVVVDLVCLVVPLVVVLVSLLSSCVVPVQRPSSLVSNVVSCVSPPDDLVVLLVSLLVVCVVPVQSVSSLVSNVVSCPPVLVVLLVVLVVVCVVPVLSLSSLVSNLVSCVPDLNPVCVCVVDVDPLVVLCVSLVVSCVVPVPRCSSVVSVVSSVVSVPPDPPPDLDLDDQPPDWDDDPNHTDDDRKDAPVRDNGRHPHIDGDDDPDDDPDPPPVVVVVPVPDDDDDDDDPDDPPDDPDDDDDDDDDDDDDDDDDDPDDDDDDDDDDDDD